Protein AF-A0A2V8GGN2-F1 (afdb_monomer_lite)

Secondary structure (DSSP, 8-state):
-PPPPHHHHHTTSTTSPPP-THHHHHHHHTS--TTTSB-TT--B--TT-----------TT-EEEETTEEEEE-SSSEEESS-TTT-TT----SSTT---EEETTEEEES--SS--SSSEEE-----SSGGGEEEETTEEEEEPSHHHHTT-EEEEEHHHHHHHTTTS-SEEE-TT--EEE---TT--EEEEETTTEEEEEE-TTS-EEET-SSPPTTPPTT--EEESS-----SS-SS------GGG--S-------HHHHTT---EEEE--SGGG--TT-EEEE--HHHHHTT-GGGEEEE--TT-GGGTTEEEE--HHHHHHHHHHHHHHHHHHHHHHHHHHHHHS-----PPPP-

Radius of gyration: 48.09 Å; chains: 1; bounding box: 96×46×175 Å

Sequence (359 aa):
MSEKTRDSLKSKFSDGERPSGSDFGDLIDSYVSKQNDFDGDGNLQLTRGVRLGDSAATVAGGLRFNSNQLQVFTGGAWTNVSSTGGGGFQTGPTIPGQPAVARDSFVGIGSFPAAPQFKFEVQLAANDGPGNEVRFGNVVCGNGAGLTFQTSAVIAHQQQAAININNNFALRQVSTGELHLNAPTGQLISLRQGGLSVRLGISALGNVIVGGQSELAGAPAGSVLQVFGGAFKNDGTGTWSFTSDARTKDDVQDLDLGLAQLRQVRPVRYRYNGRAGTTAGRAGVGVIGQEIEAIVPETVQRISVADDPDLHDLRVFDPSALTYVLINAVKELAAKVEHLEKALAATTAPASSASPAIA

Foldseek 3Di:
DDQDAPVVLCVVCVVPDDDDDSSVVSNVVNDDDQVPQADPVSDGHDPVDDAFDQDPDQDAQDWHQDPNFIWGRNNPDTFGQDDQFDHPPDPQPPDPFWGFGDHPQATETGHDPDDDPDNYYYDAFAPPDPVRWDDDPQWTWGWHHDDVTRQKTFIAGNVQVRVHRVQATQWIAHPVGDIDGHHHQQDKDFDADPVPFGQWMQESVRAIEGRDHDDQQPDDPPNRYYYLDDDDDPPPDPDDDDDDDPVVDDPDDDDPAAQVLLVQFDKDWDADCCPRNDDGRDIDIDGDQVSNCVRPVVQWDFDQGPVDRVRRGPTDGHCVVVVVRHVRHVVVVVVVVVVVVVVVVVVPDDPPDPDDDDD

pLDDT: mean 86.27, std 13.09, range [44.0, 98.31]

Structure (mmCIF, N/CA/C/O backbone):
data_AF-A0A2V8GGN2-F1
#
_entry.id   AF-A0A2V8GGN2-F1
#
loop_
_atom_site.group_PDB
_atom_site.id
_atom_site.type_symbol
_atom_site.label_atom_id
_atom_site.label_alt_id
_atom_site.label_comp_id
_atom_site.label_asym_id
_atom_site.label_entity_id
_atom_site.label_seq_id
_atom_site.pdbx_PDB_ins_code
_atom_site.Cartn_x
_atom_site.Cartn_y
_atom_site.Cartn_z
_atom_site.occupancy
_atom_site.B_iso_or_equiv
_atom_site.auth_seq_id
_atom_site.auth_comp_id
_atom_site.auth_asym_id
_atom_site.auth_atom_id
_atom_site.pdbx_PDB_model_num
ATOM 1 N N . MET A 1 1 ? 58.042 -24.105 -68.711 1.00 54.47 1 MET A N 1
ATOM 2 C CA . MET A 1 1 ? 58.553 -22.718 -68.642 1.00 54.47 1 MET A CA 1
ATOM 3 C C . MET A 1 1 ? 57.799 -22.021 -67.524 1.00 54.47 1 MET A C 1
ATOM 5 O O . MET A 1 1 ? 56.634 -22.349 -67.358 1.00 54.47 1 MET A O 1
ATOM 9 N N . SER A 1 2 ? 58.439 -21.173 -66.715 1.00 61.94 2 SER A N 1
ATOM 10 C CA . SER A 1 2 ? 57.713 -20.405 -65.694 1.00 61.94 2 SER A CA 1
ATOM 11 C C . SER A 1 2 ? 56.893 -19.308 -66.372 1.00 61.94 2 SER A C 1
ATOM 13 O O . SER A 1 2 ? 57.457 -18.579 -67.189 1.00 61.94 2 SER A O 1
ATOM 15 N N . GLU A 1 3 ? 55.611 -19.198 -66.028 1.00 73.50 3 GLU A N 1
ATOM 16 C CA . GLU A 1 3 ? 54.725 -18.096 -66.433 1.00 73.50 3 GLU A CA 1
ATOM 17 C C . GLU A 1 3 ? 55.402 -16.745 -66.137 1.00 73.50 3 GLU A C 1
ATOM 19 O O . GLU A 1 3 ? 55.969 -16.546 -65.053 1.00 73.50 3 GLU A O 1
ATOM 24 N N . LYS A 1 4 ? 55.419 -15.829 -67.112 1.00 76.38 4 LYS A N 1
ATOM 25 C CA . LYS A 1 4 ? 56.052 -14.509 -66.974 1.00 76.38 4 LYS A CA 1
ATOM 26 C C . LYS A 1 4 ? 55.061 -13.470 -66.470 1.00 76.38 4 LYS A C 1
ATOM 28 O O . LYS A 1 4 ? 53.896 -13.447 -66.848 1.00 76.38 4 LYS A O 1
ATOM 33 N N . THR A 1 5 ? 55.542 -12.542 -65.647 1.00 74.25 5 THR A N 1
ATOM 34 C CA . THR A 1 5 ? 54.709 -11.441 -65.150 1.00 74.25 5 THR A CA 1
ATOM 35 C C . THR A 1 5 ? 54.426 -10.416 -66.249 1.00 74.25 5 THR A C 1
ATOM 37 O O . THR A 1 5 ? 55.251 -10.180 -67.135 1.00 74.25 5 THR A O 1
ATOM 40 N N . ARG A 1 6 ? 53.286 -9.721 -66.147 1.00 74.38 6 ARG A N 1
ATOM 41 C CA . ARG A 1 6 ? 52.890 -8.647 -67.073 1.00 74.38 6 ARG A CA 1
ATOM 42 C C . ARG A 1 6 ? 53.985 -7.599 -67.286 1.00 74.38 6 ARG A C 1
ATOM 44 O O . ARG A 1 6 ? 54.201 -7.158 -68.409 1.00 74.38 6 ARG A O 1
ATOM 51 N N . ASP A 1 7 ? 54.690 -7.203 -66.229 1.00 76.31 7 ASP A N 1
ATOM 52 C CA . ASP A 1 7 ? 55.743 -6.186 -66.329 1.00 76.31 7 ASP A CA 1
ATOM 53 C C . ASP A 1 7 ? 56.966 -6.705 -67.107 1.00 76.31 7 ASP A C 1
ATOM 55 O O . ASP A 1 7 ? 57.582 -5.946 -67.855 1.00 76.31 7 ASP A O 1
ATOM 59 N N . SER A 1 8 ? 57.254 -8.011 -67.024 1.00 77.56 8 SER A N 1
ATOM 60 C CA . SER A 1 8 ? 58.263 -8.671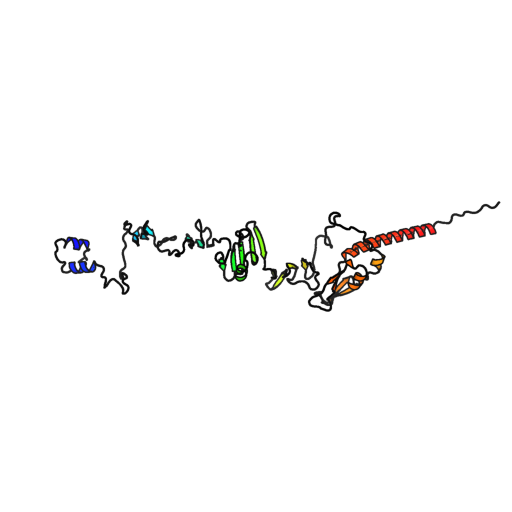 -67.863 1.00 77.56 8 SER A CA 1
ATOM 61 C C . SER A 1 8 ? 57.832 -8.785 -69.326 1.00 77.56 8 SER A C 1
ATOM 63 O O . SER A 1 8 ? 58.694 -8.798 -70.203 1.00 77.56 8 SER A O 1
ATOM 65 N N . LEU A 1 9 ? 56.533 -8.915 -69.605 1.00 75.94 9 LEU A N 1
ATOM 66 C CA . LEU A 1 9 ? 56.013 -8.929 -70.975 1.00 75.94 9 LEU A CA 1
ATOM 67 C C . LEU A 1 9 ? 55.998 -7.513 -71.568 1.00 75.94 9 LEU A C 1
ATOM 69 O O . LEU A 1 9 ? 56.351 -7.321 -72.726 1.00 75.94 9 LEU A O 1
ATOM 73 N N . LYS A 1 10 ? 55.666 -6.498 -70.763 1.00 75.94 10 LYS A N 1
ATOM 74 C CA . LYS A 1 10 ? 55.577 -5.097 -71.198 1.00 75.94 10 LYS A CA 1
ATOM 75 C C . LYS A 1 10 ? 56.913 -4.531 -71.689 1.00 75.94 10 LYS A C 1
ATOM 77 O O . LYS A 1 10 ? 56.916 -3.747 -72.631 1.00 75.94 10 LYS A O 1
ATOM 82 N N . SER A 1 11 ? 58.032 -4.923 -71.080 1.00 77.06 11 SER A N 1
ATOM 83 C CA . SER A 1 11 ? 59.374 -4.531 -71.543 1.00 77.06 11 SER A CA 1
ATOM 84 C C . SER A 1 11 ? 59.815 -5.263 -72.812 1.00 77.06 11 SER A C 1
ATOM 86 O O . SER A 1 11 ? 60.660 -4.764 -73.544 1.00 77.06 11 SER A O 1
ATOM 88 N N . LYS A 1 12 ? 59.249 -6.442 -73.076 1.00 75.19 12 LYS A N 1
ATOM 89 C CA . LYS A 1 12 ? 59.574 -7.281 -74.234 1.00 75.19 12 LYS A CA 1
ATOM 90 C C . LYS A 1 12 ? 58.889 -6.829 -75.519 1.00 75.19 12 LYS A C 1
ATOM 92 O O . LYS A 1 12 ? 59.427 -7.067 -76.585 1.00 75.19 12 LYS A O 1
ATOM 97 N N . PHE A 1 13 ? 57.724 -6.199 -75.396 1.00 75.56 13 PHE A N 1
ATOM 98 C CA . PHE A 1 13 ? 56.911 -5.715 -76.519 1.00 75.56 13 PHE A CA 1
ATOM 99 C C . PHE A 1 13 ? 56.839 -4.183 -76.569 1.00 75.56 13 PHE A C 1
ATOM 101 O O . PHE A 1 13 ? 55.946 -3.609 -77.193 1.00 75.56 13 PHE A O 1
ATOM 108 N N . SER A 1 14 ? 57.745 -3.487 -75.871 1.00 74.69 14 SER A N 1
ATOM 109 C CA . SER A 1 14 ? 57.778 -2.017 -75.839 1.00 74.69 14 SER A CA 1
ATOM 110 C C . SER A 1 14 ? 58.154 -1.384 -77.183 1.00 74.69 14 SER A C 1
ATOM 112 O O . SER A 1 14 ? 57.951 -0.189 -77.375 1.00 74.69 14 SER A O 1
ATOM 114 N N . ASP A 1 15 ? 58.702 -2.179 -78.097 1.00 78.06 15 ASP A N 1
ATOM 115 C CA . ASP A 1 15 ? 59.050 -1.834 -79.477 1.00 78.06 15 ASP A CA 1
ATOM 116 C C . ASP A 1 15 ? 57.898 -2.064 -80.476 1.00 78.06 15 ASP A C 1
ATOM 118 O O . ASP A 1 15 ? 58.035 -1.754 -81.660 1.00 78.06 15 ASP A O 1
ATOM 122 N N . GLY A 1 16 ? 56.748 -2.562 -80.007 1.00 73.69 16 GLY A N 1
ATOM 123 C CA . GLY A 1 16 ? 55.580 -2.849 -80.836 1.00 73.69 16 GLY A CA 1
ATOM 124 C C . GLY A 1 16 ? 55.554 -4.256 -81.438 1.00 73.69 16 GLY A C 1
ATOM 125 O O . GLY A 1 16 ? 54.646 -4.544 -82.226 1.00 73.69 16 GLY A O 1
ATOM 126 N N . GLU A 1 17 ? 56.488 -5.144 -81.076 1.00 78.81 17 GLU A N 1
ATOM 127 C CA . GLU A 1 17 ? 56.384 -6.557 -81.442 1.00 78.81 17 GLU A CA 1
ATOM 128 C C . GLU A 1 17 ? 55.128 -7.203 -80.840 1.00 78.81 17 GLU A C 1
ATOM 130 O O . GLU A 1 17 ? 54.693 -6.904 -79.726 1.00 78.81 17 GLU A O 1
ATOM 135 N N . ARG A 1 18 ? 54.505 -8.110 -81.602 1.00 76.81 18 ARG A N 1
ATOM 136 C CA . ARG A 1 18 ? 53.320 -8.836 -81.136 1.00 76.81 18 ARG A CA 1
ATOM 137 C C . ARG A 1 18 ? 53.747 -10.019 -80.261 1.00 76.81 18 ARG A C 1
ATOM 139 O O . ARG A 1 18 ? 54.610 -10.789 -80.689 1.00 76.81 18 ARG A O 1
ATOM 146 N N . PRO A 1 19 ? 53.099 -10.242 -79.104 1.00 78.38 19 PRO A N 1
ATOM 147 C CA . PRO A 1 19 ? 53.298 -11.460 -78.334 1.00 78.38 19 PRO A CA 1
ATOM 148 C C . PRO A 1 19 ? 53.002 -12.694 -79.182 1.00 78.38 19 PRO A C 1
ATOM 150 O O . PRO A 1 19 ? 52.012 -12.735 -79.912 1.00 78.38 19 PRO A O 1
ATOM 153 N N . SER A 1 20 ? 53.860 -13.706 -79.082 1.00 77.50 20 SER A N 1
ATOM 154 C CA . SER A 1 20 ? 53.703 -14.970 -79.799 1.00 77.50 20 SER A CA 1
ATOM 155 C C . SER A 1 20 ? 53.953 -16.160 -78.875 1.00 77.50 20 SER A C 1
ATOM 157 O O . SER A 1 20 ? 54.649 -16.053 -77.862 1.00 77.50 20 SER A O 1
ATOM 159 N N . GLY A 1 21 ? 53.350 -17.305 -79.205 1.00 82.25 21 GLY A N 1
ATOM 160 C CA . GLY A 1 21 ? 53.484 -18.533 -78.420 1.00 82.25 21 GLY A CA 1
ATOM 161 C C . GLY A 1 21 ? 53.055 -18.355 -76.959 1.00 82.25 21 GLY A C 1
ATOM 162 O O . GLY A 1 21 ? 52.004 -17.782 -76.680 1.00 82.25 21 GLY A O 1
ATOM 163 N N . SER A 1 22 ? 53.879 -18.835 -76.024 1.00 79.19 22 SER A N 1
ATOM 164 C CA . SER A 1 22 ? 53.604 -18.750 -74.582 1.00 79.19 22 SER A CA 1
ATOM 165 C C . SER A 1 22 ? 53.531 -17.315 -74.062 1.00 79.19 22 SER A C 1
ATOM 167 O O . SER A 1 22 ? 52.765 -17.055 -73.146 1.00 79.19 22 SER A O 1
ATOM 169 N N . ASP A 1 23 ? 54.261 -16.373 -74.672 1.00 77.06 23 ASP A N 1
ATOM 170 C CA . ASP A 1 23 ? 54.232 -14.968 -74.246 1.00 77.06 23 ASP A CA 1
ATOM 171 C C . ASP A 1 23 ? 52.855 -14.318 -74.547 1.00 77.06 23 ASP A C 1
ATOM 173 O O . ASP A 1 23 ? 52.479 -13.347 -73.895 1.00 77.06 23 ASP A O 1
ATOM 177 N N . PHE A 1 24 ? 52.078 -14.857 -75.502 1.00 80.31 24 PHE A N 1
ATOM 178 C CA . PHE A 1 24 ? 50.679 -14.461 -75.721 1.00 80.31 24 PHE A CA 1
ATOM 179 C C . PHE A 1 24 ? 49.731 -15.081 -74.686 1.00 80.31 24 PHE A C 1
ATOM 181 O O . PHE A 1 24 ? 48.835 -14.394 -74.208 1.00 80.31 24 PHE A O 1
ATOM 188 N N . GLY A 1 25 ? 49.942 -16.347 -74.311 1.00 78.00 25 GLY A N 1
ATOM 189 C CA . GLY A 1 25 ? 49.182 -17.003 -73.238 1.00 78.00 25 GLY A CA 1
ATOM 190 C C . GLY A 1 25 ? 49.343 -16.274 -71.903 1.00 78.00 25 GLY A C 1
ATOM 191 O O . GLY A 1 25 ? 48.354 -15.828 -71.330 1.00 78.00 25 GLY A O 1
ATOM 192 N N . ASP A 1 26 ? 50.592 -16.018 -71.502 1.00 77.50 26 ASP A N 1
ATOM 193 C CA . ASP A 1 26 ? 50.917 -15.274 -70.278 1.00 77.50 26 ASP A CA 1
ATOM 194 C C . ASP A 1 26 ? 50.317 -13.852 -70.292 1.00 77.50 26 ASP A C 1
ATOM 196 O O . ASP A 1 26 ? 49.939 -13.313 -69.251 1.00 77.50 26 ASP A O 1
ATOM 200 N N . LEU A 1 27 ? 50.206 -13.222 -71.472 1.00 77.75 27 LEU A N 1
ATOM 201 C CA . LEU A 1 27 ? 49.558 -11.919 -71.606 1.00 77.75 27 LEU A CA 1
ATOM 202 C C . LEU A 1 27 ? 48.058 -12.019 -71.322 1.00 77.75 27 LEU A C 1
ATOM 204 O O . LEU A 1 27 ? 47.550 -11.217 -70.542 1.00 77.75 27 LEU A O 1
ATOM 208 N N . ILE A 1 28 ? 47.358 -12.967 -71.946 1.00 74.50 28 ILE A N 1
ATOM 209 C CA . ILE A 1 28 ? 45.908 -13.139 -71.785 1.00 74.50 28 ILE A CA 1
ATOM 210 C C . ILE A 1 28 ? 45.553 -13.498 -70.339 1.00 74.50 28 ILE A C 1
ATOM 212 O O . ILE A 1 28 ? 44.633 -12.898 -69.785 1.00 74.50 28 ILE A O 1
ATOM 216 N N . ASP A 1 29 ? 46.338 -14.364 -69.702 1.00 72.00 29 ASP A N 1
ATOM 217 C CA . ASP A 1 29 ? 46.124 -14.783 -68.312 1.00 72.00 29 ASP A CA 1
ATOM 218 C C . ASP A 1 29 ? 46.426 -13.666 -67.289 1.00 72.00 29 ASP A C 1
ATOM 220 O O . ASP A 1 29 ? 46.029 -13.744 -66.127 1.00 72.00 29 ASP A O 1
ATOM 224 N N . SER A 1 30 ? 47.103 -12.589 -67.708 1.00 71.69 30 SER A N 1
ATOM 225 C CA . SER A 1 30 ? 47.429 -11.441 -66.848 1.00 71.69 30 SER A CA 1
ATOM 226 C C . SER A 1 30 ? 46.318 -10.384 -66.725 1.00 71.69 30 SER A C 1
ATOM 228 O O . SER A 1 30 ? 46.479 -9.420 -65.966 1.00 71.69 30 SER A O 1
ATOM 230 N N . TYR A 1 31 ? 45.203 -10.534 -67.452 1.00 73.44 31 TYR A N 1
ATOM 231 C CA . TYR A 1 31 ? 44.062 -9.615 -67.402 1.00 73.44 31 TYR A CA 1
ATOM 232 C C . TYR A 1 31 ? 42.849 -10.240 -66.727 1.00 73.44 31 TYR A C 1
ATOM 234 O O . TYR A 1 31 ? 42.580 -11.425 -66.858 1.00 73.44 31 TYR A O 1
ATOM 242 N N . VAL A 1 32 ? 42.061 -9.384 -66.078 1.00 76.06 32 VAL A N 1
ATOM 243 C CA . VAL A 1 32 ? 40.711 -9.742 -65.646 1.00 76.06 32 VAL A CA 1
ATOM 244 C C . VAL A 1 32 ? 39.769 -9.618 -66.848 1.00 76.06 32 VAL A C 1
ATOM 246 O O . VAL A 1 32 ? 39.580 -8.527 -67.397 1.00 76.06 32 VAL A O 1
ATOM 249 N N . SER A 1 33 ? 39.175 -10.731 -67.259 1.00 76.69 33 SER A N 1
ATOM 250 C CA . SER A 1 33 ? 38.168 -10.825 -68.308 1.00 76.69 33 SER A CA 1
ATOM 251 C C . SER A 1 33 ? 36.781 -10.517 -67.758 1.00 76.69 33 SER A C 1
ATOM 253 O O . SER A 1 33 ? 36.260 -11.228 -66.903 1.00 76.69 33 SER A O 1
ATOM 255 N N . LYS A 1 34 ? 36.116 -9.511 -68.338 1.00 69.44 34 LYS A N 1
ATOM 256 C CA . LYS A 1 34 ? 34.717 -9.174 -68.012 1.00 69.44 34 LYS A CA 1
ATOM 257 C C . LYS A 1 34 ? 33.729 -10.317 -68.252 1.00 69.44 34 LYS A C 1
ATOM 259 O O . LYS A 1 34 ? 32.646 -10.290 -67.690 1.00 69.44 34 LYS A O 1
ATOM 264 N N . GLN A 1 35 ? 34.076 -11.265 -69.118 1.00 72.62 35 GLN A N 1
ATOM 265 C CA . GLN A 1 35 ? 33.187 -12.358 -69.501 1.00 72.62 35 GLN A CA 1
ATOM 266 C C . GLN A 1 35 ? 33.426 -13.632 -68.683 1.00 72.62 35 GLN A C 1
ATOM 268 O O . GLN A 1 35 ? 32.499 -14.418 -68.529 1.00 72.62 35 GLN A O 1
ATOM 273 N N . ASN A 1 36 ? 34.648 -13.839 -68.179 1.00 76.38 36 ASN A N 1
ATOM 274 C CA . ASN A 1 36 ? 35.031 -15.092 -67.517 1.00 76.38 36 ASN A CA 1
ATOM 275 C C . ASN A 1 36 ? 35.263 -14.933 -66.010 1.00 76.38 36 ASN A C 1
ATOM 277 O O . ASN A 1 36 ? 35.081 -15.899 -65.277 1.00 76.38 36 ASN A O 1
ATOM 281 N N . ASP A 1 37 ? 35.648 -13.738 -65.558 1.00 82.75 37 ASP A N 1
ATOM 282 C CA . ASP A 1 37 ? 35.974 -13.468 -64.154 1.00 82.75 37 ASP A CA 1
ATOM 283 C C . ASP A 1 37 ? 34.866 -12.694 -63.438 1.00 82.75 37 ASP A C 1
ATOM 285 O O . ASP A 1 37 ? 35.050 -12.284 -62.297 1.00 82.75 37 ASP A O 1
ATOM 289 N N . PHE A 1 38 ? 33.727 -12.457 -64.091 1.00 84.88 38 PHE A N 1
ATOM 290 C CA . PHE A 1 38 ? 32.574 -11.804 -63.482 1.00 84.88 38 PHE A CA 1
ATOM 291 C C . PHE A 1 38 ? 31.332 -12.687 -63.576 1.00 84.88 38 PHE A C 1
ATOM 293 O O . PHE A 1 38 ? 31.134 -13.381 -64.574 1.00 84.88 38 PHE A O 1
ATOM 300 N N . ASP A 1 39 ? 30.503 -12.661 -62.536 1.00 83.25 39 ASP A N 1
ATOM 301 C CA . ASP A 1 39 ? 29.208 -13.342 -62.535 1.00 83.25 39 ASP A CA 1
ATOM 302 C C . ASP A 1 39 ? 28.150 -12.579 -63.362 1.00 83.25 39 ASP A C 1
ATOM 304 O O . ASP A 1 39 ? 28.411 -11.520 -63.940 1.00 83.25 39 ASP A O 1
ATOM 308 N N . GLY A 1 40 ? 26.930 -13.125 -63.429 1.00 79.38 40 GLY A N 1
ATOM 309 C CA . GLY A 1 40 ? 25.809 -12.517 -64.160 1.00 79.38 40 GLY A CA 1
ATOM 310 C C . GLY A 1 40 ? 25.377 -11.139 -63.639 1.00 79.38 40 GLY A C 1
ATOM 311 O O . GLY A 1 40 ? 24.696 -10.416 -64.365 1.00 79.38 40 GLY A O 1
ATOM 312 N N . ASP A 1 41 ? 25.814 -10.767 -62.434 1.00 82.50 41 ASP A N 1
ATOM 313 C CA . ASP A 1 41 ? 25.538 -9.483 -61.790 1.00 82.50 41 ASP A CA 1
ATOM 314 C C . ASP A 1 41 ? 26.727 -8.506 -61.904 1.00 82.50 41 ASP A C 1
ATOM 316 O O . ASP A 1 41 ? 26.647 -7.362 -61.454 1.00 82.50 41 ASP A O 1
ATOM 320 N N . GLY A 1 42 ? 27.829 -8.920 -62.540 1.00 79.62 42 GLY A N 1
ATOM 321 C CA . GLY A 1 42 ? 29.015 -8.091 -62.732 1.00 79.62 42 GLY A CA 1
ATOM 322 C C . GLY A 1 42 ? 29.920 -8.002 -61.501 1.00 79.62 42 GLY A C 1
ATOM 323 O O . GLY A 1 42 ? 30.688 -7.041 -61.390 1.00 79.62 42 GLY A O 1
ATOM 324 N N . ASN A 1 43 ? 29.882 -8.987 -60.597 1.00 82.06 43 ASN A N 1
ATOM 325 C CA . ASN A 1 43 ? 30.822 -9.100 -59.479 1.00 82.06 43 ASN A CA 1
ATOM 326 C C . ASN A 1 43 ? 32.057 -9.906 -59.873 1.00 82.06 43 ASN A C 1
ATOM 328 O O . ASN A 1 43 ? 31.938 -10.959 -60.491 1.00 82.06 43 ASN A O 1
ATOM 332 N N . LEU A 1 44 ? 33.243 -9.445 -59.465 1.00 85.31 44 LEU A N 1
ATOM 333 C CA . LEU A 1 44 ? 34.502 -10.159 -59.694 1.00 85.31 44 LEU A CA 1
ATOM 334 C C . LEU A 1 44 ? 34.513 -11.488 -58.917 1.00 85.31 44 LEU A C 1
ATOM 336 O O . LEU A 1 44 ? 34.574 -11.494 -57.686 1.00 85.31 44 LEU A O 1
ATOM 340 N N . GLN A 1 45 ? 34.507 -12.608 -59.632 1.00 80.50 45 GLN A N 1
ATOM 341 C CA . GLN A 1 45 ? 34.533 -13.962 -59.097 1.00 80.50 45 GLN A CA 1
ATOM 342 C C . GLN A 1 45 ? 35.902 -14.606 -59.352 1.00 80.50 45 GLN A C 1
ATOM 344 O O . GLN A 1 45 ? 36.247 -14.970 -60.471 1.00 80.50 45 GLN A O 1
ATOM 349 N N . LEU A 1 46 ? 36.691 -14.787 -58.289 1.00 79.19 46 LEU A N 1
ATOM 350 C CA . LEU A 1 46 ? 38.026 -15.386 -58.367 1.00 79.19 46 LEU A CA 1
ATOM 351 C C . LEU A 1 46 ? 38.061 -16.745 -57.666 1.00 79.19 46 LEU A C 1
ATOM 353 O O . LEU A 1 46 ? 38.063 -16.829 -56.438 1.00 79.19 46 LEU A O 1
ATOM 357 N N . THR A 1 47 ? 38.166 -17.824 -58.442 1.00 71.38 47 THR A N 1
ATOM 358 C CA . THR A 1 47 ? 38.114 -19.214 -57.943 1.00 71.38 47 THR A CA 1
ATOM 359 C C . THR A 1 47 ? 39.301 -19.597 -57.046 1.00 71.38 47 THR A C 1
ATOM 361 O O . THR A 1 47 ? 39.209 -20.539 -56.263 1.00 71.38 47 THR A O 1
ATOM 364 N N . ARG A 1 48 ? 40.433 -18.881 -57.137 1.00 73.94 48 ARG A N 1
ATOM 365 C CA . ARG A 1 48 ? 41.682 -19.186 -56.403 1.00 73.94 48 ARG A CA 1
ATOM 366 C C . ARG A 1 48 ? 42.061 -18.137 -55.343 1.00 73.94 48 ARG A C 1
ATOM 368 O O . ARG A 1 48 ? 43.173 -18.183 -54.818 1.00 73.94 48 ARG A O 1
ATOM 375 N N . GLY A 1 49 ? 41.130 -17.241 -54.995 1.00 73.44 49 GLY A N 1
ATOM 376 C CA . GLY A 1 49 ? 41.299 -16.199 -53.975 1.00 73.44 49 GLY A CA 1
ATOM 377 C C . GLY A 1 49 ? 42.131 -14.987 -54.422 1.00 73.44 49 GLY A C 1
ATOM 378 O O . GLY A 1 49 ? 42.714 -14.976 -55.503 1.00 73.44 49 GLY A O 1
ATOM 379 N N . VAL A 1 50 ? 42.189 -13.956 -53.570 1.00 83.00 50 VAL A N 1
ATOM 380 C CA . VAL A 1 50 ? 42.969 -12.721 -53.785 1.00 83.00 50 VAL A CA 1
ATOM 381 C C . VAL A 1 50 ? 44.072 -12.624 -52.738 1.00 83.00 50 VAL A C 1
ATOM 383 O O . VAL A 1 50 ? 43.808 -12.734 -51.542 1.00 83.00 50 VAL A O 1
ATOM 386 N N . ARG A 1 51 ? 45.309 -12.359 -53.172 1.00 78.62 51 ARG A N 1
ATOM 387 C CA . ARG A 1 51 ? 46.390 -11.928 -52.275 1.00 78.62 51 ARG A CA 1
ATOM 388 C C . ARG A 1 51 ? 46.438 -10.407 -52.260 1.00 78.62 51 ARG A C 1
ATOM 390 O O . ARG A 1 51 ? 46.687 -9.791 -53.292 1.00 78.62 51 ARG A O 1
ATOM 397 N N . LEU A 1 52 ? 46.206 -9.812 -51.097 1.00 87.38 52 LEU A N 1
ATOM 398 C CA . LEU A 1 52 ? 46.311 -8.369 -50.903 1.00 87.38 52 LEU A CA 1
ATOM 399 C C . LEU A 1 52 ? 47.707 -8.024 -50.378 1.00 87.38 52 LEU A C 1
ATOM 401 O O . LEU A 1 52 ? 48.201 -8.680 -49.464 1.00 87.38 52 LEU A O 1
ATOM 405 N N . GLY A 1 53 ? 48.334 -7.003 -50.963 1.00 85.56 53 GLY A N 1
ATOM 406 C CA . GLY A 1 53 ? 49.585 -6.433 -50.453 1.00 85.56 53 GLY A CA 1
ATOM 407 C C . GLY A 1 53 ? 49.349 -5.492 -49.269 1.00 85.56 53 GLY A C 1
ATOM 408 O O . GLY A 1 53 ? 48.207 -5.236 -48.891 1.00 85.56 53 GLY A O 1
ATOM 409 N N . ASP A 1 54 ? 50.421 -4.926 -48.721 1.00 89.75 54 ASP A N 1
ATOM 410 C CA . ASP A 1 54 ? 50.417 -4.026 -47.559 1.00 89.75 54 ASP A CA 1
ATOM 411 C C . ASP A 1 54 ? 50.454 -2.537 -47.946 1.00 89.75 54 ASP A C 1
ATOM 413 O O . ASP A 1 54 ? 50.977 -1.703 -47.208 1.00 89.75 54 ASP A O 1
ATOM 417 N N . SER A 1 55 ? 49.882 -2.200 -49.107 1.00 85.75 55 SER A N 1
ATOM 418 C CA . SER A 1 55 ? 49.976 -0.870 -49.719 1.00 85.75 55 SER A CA 1
ATOM 419 C C . SER A 1 55 ? 49.725 0.275 -48.729 1.00 85.75 55 SER A C 1
ATOM 421 O O . SER A 1 55 ? 48.763 0.273 -47.955 1.00 85.75 55 SER A O 1
ATOM 423 N N . ALA A 1 56 ? 50.576 1.300 -48.785 1.00 84.25 56 ALA A N 1
ATOM 424 C CA . ALA A 1 56 ? 50.396 2.542 -48.037 1.00 84.25 56 ALA A CA 1
ATOM 425 C C . ALA A 1 56 ? 49.455 3.540 -48.742 1.00 84.25 56 ALA A C 1
ATOM 427 O O . ALA A 1 56 ? 49.169 4.596 -48.184 1.00 84.25 56 ALA A O 1
ATOM 428 N N . ALA A 1 57 ? 48.970 3.224 -49.949 1.00 88.69 57 ALA A N 1
ATOM 429 C CA . ALA A 1 57 ? 48.143 4.131 -50.738 1.00 88.69 57 ALA A CA 1
ATOM 430 C C . ALA A 1 57 ? 46.813 4.453 -50.037 1.00 88.69 57 ALA A C 1
ATOM 432 O O . ALA A 1 57 ? 46.058 3.566 -49.656 1.00 88.69 57 ALA A O 1
ATOM 433 N N . THR A 1 58 ? 46.497 5.735 -49.907 1.00 88.69 58 THR A N 1
ATOM 434 C CA . THR A 1 58 ? 45.331 6.236 -49.168 1.00 88.69 58 THR A CA 1
ATOM 435 C C . THR A 1 58 ? 44.125 6.440 -50.084 1.00 88.69 58 THR A C 1
ATOM 437 O O . THR A 1 58 ? 43.599 7.544 -50.211 1.00 88.69 58 THR A O 1
ATOM 440 N N . VAL A 1 59 ? 43.699 5.373 -50.765 1.00 89.38 59 VAL A N 1
ATOM 441 C CA . VAL A 1 59 ? 42.524 5.392 -51.652 1.00 89.38 59 VAL A CA 1
ATOM 442 C C . VAL A 1 59 ? 41.316 4.849 -50.899 1.00 89.38 59 VAL A C 1
ATOM 444 O O . VAL A 1 59 ? 41.354 3.723 -50.406 1.00 89.38 59 VAL A O 1
ATOM 447 N N . ALA A 1 60 ? 40.252 5.648 -50.784 1.00 84.56 60 ALA A N 1
ATOM 448 C CA . ALA A 1 60 ? 39.027 5.253 -50.085 1.00 84.56 60 ALA A CA 1
ATOM 449 C C . ALA A 1 60 ? 38.448 3.949 -50.661 1.00 84.56 60 ALA A C 1
ATOM 451 O O . ALA A 1 60 ? 38.392 3.773 -51.876 1.00 84.56 60 ALA A O 1
ATOM 452 N N . GLY A 1 61 ? 38.050 3.029 -49.780 1.00 82.00 61 GLY A N 1
ATOM 453 C CA . GLY A 1 61 ? 37.589 1.686 -50.151 1.00 82.00 61 GLY A CA 1
ATOM 454 C C . GLY A 1 61 ? 38.714 0.699 -50.486 1.00 82.00 61 GLY A C 1
ATOM 455 O O . GLY A 1 61 ? 38.435 -0.466 -50.760 1.00 82.00 61 GLY A O 1
ATOM 456 N N . GLY A 1 62 ? 39.980 1.125 -50.443 1.00 88.69 62 GLY A N 1
ATOM 457 C CA . GLY A 1 62 ? 41.124 0.241 -50.641 1.00 88.69 62 GLY A CA 1
ATOM 458 C C . GLY A 1 62 ? 41.180 -0.860 -49.583 1.00 88.69 62 GLY A C 1
ATOM 459 O O . GLY A 1 62 ? 40.942 -0.598 -48.404 1.00 88.69 62 GLY A O 1
ATOM 460 N N . LEU A 1 63 ? 41.523 -2.078 -50.008 1.00 90.44 63 LEU A N 1
ATOM 461 C CA . LEU A 1 63 ? 41.760 -3.231 -49.140 1.00 90.44 63 LEU A CA 1
ATOM 462 C C . LEU A 1 63 ? 43.252 -3.571 -49.127 1.00 90.44 63 LEU A C 1
ATOM 464 O O . LEU A 1 63 ? 43.888 -3.615 -50.181 1.00 90.44 63 LEU A O 1
ATOM 468 N N . ARG A 1 64 ? 43.806 -3.847 -47.945 1.00 90.94 64 ARG A N 1
ATOM 469 C CA . ARG A 1 64 ? 45.195 -4.303 -47.794 1.00 90.94 64 ARG A CA 1
ATOM 470 C C . ARG A 1 64 ? 45.327 -5.372 -46.724 1.00 90.94 64 ARG A C 1
ATOM 472 O O . ARG A 1 64 ? 44.486 -5.463 -45.831 1.00 90.94 64 ARG A O 1
ATOM 479 N N . PHE A 1 65 ? 46.419 -6.122 -46.777 1.00 90.31 65 PHE A N 1
ATOM 480 C CA . PHE A 1 65 ? 46.841 -6.989 -45.685 1.00 90.31 65 PHE A CA 1
ATOM 481 C C . PHE A 1 65 ? 48.106 -6.409 -45.055 1.00 90.31 65 PHE A C 1
ATOM 483 O O . PHE A 1 65 ? 49.155 -6.377 -45.689 1.00 90.31 65 PHE A O 1
ATOM 490 N N . ASN A 1 66 ? 48.013 -5.908 -43.825 1.00 88.62 66 ASN A N 1
ATOM 491 C CA . ASN A 1 66 ? 49.147 -5.325 -43.109 1.00 88.62 66 ASN A CA 1
ATOM 492 C C . ASN A 1 66 ? 49.218 -5.922 -41.703 1.00 88.62 66 ASN A C 1
ATOM 494 O O . ASN A 1 66 ? 48.201 -6.001 -41.019 1.00 88.62 66 ASN A O 1
ATOM 498 N N . SER A 1 67 ? 50.407 -6.361 -41.283 1.00 86.31 67 SER A N 1
ATOM 499 C CA . SER A 1 67 ? 50.639 -6.908 -39.936 1.00 86.31 67 SER A CA 1
ATOM 500 C C . SER A 1 67 ? 49.641 -8.011 -39.534 1.00 86.31 67 SER A C 1
ATOM 502 O O . SER A 1 67 ? 49.098 -8.005 -38.434 1.00 86.31 67 SER A O 1
ATOM 504 N N . ASN A 1 68 ? 49.377 -8.957 -40.443 1.00 83.94 68 ASN A N 1
ATOM 505 C CA . ASN A 1 68 ? 48.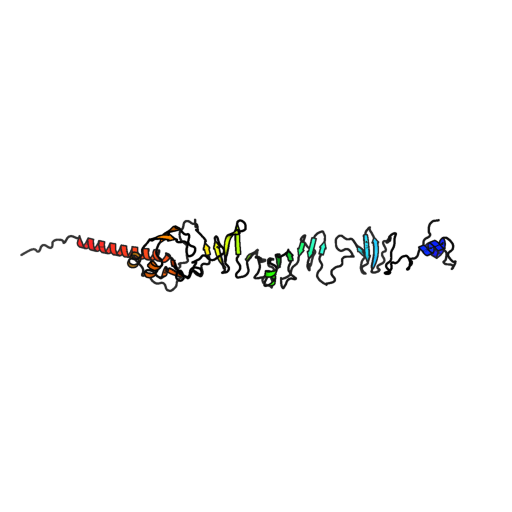409 -10.053 -40.283 1.00 83.94 68 ASN A CA 1
ATOM 506 C C . ASN A 1 68 ? 46.934 -9.635 -40.142 1.00 83.94 68 ASN A C 1
ATOM 508 O O . ASN A 1 68 ? 46.114 -10.421 -39.669 1.00 83.94 68 ASN A O 1
ATOM 512 N N . GLN A 1 69 ? 46.573 -8.423 -40.567 1.00 85.38 69 GLN A N 1
ATOM 513 C CA . GLN A 1 69 ? 45.201 -7.925 -40.509 1.00 85.38 69 GLN A CA 1
ATOM 514 C C . GLN A 1 69 ? 44.726 -7.455 -41.884 1.00 85.38 69 GLN A C 1
ATOM 516 O O . GLN A 1 69 ? 45.424 -6.718 -42.584 1.00 85.38 69 GLN A O 1
ATOM 521 N N . LEU A 1 70 ? 43.505 -7.853 -42.254 1.00 88.62 70 LEU A N 1
ATOM 522 C CA . LEU A 1 70 ? 42.784 -7.232 -43.361 1.00 88.62 70 LEU A CA 1
ATOM 523 C C . LEU A 1 70 ? 42.343 -5.835 -42.916 1.00 88.62 70 LEU A C 1
ATOM 525 O O . LEU A 1 70 ? 41.683 -5.694 -41.885 1.00 88.62 70 LEU A O 1
ATOM 529 N N . GLN A 1 71 ? 42.705 -4.814 -43.683 1.00 88.12 71 GLN A N 1
ATOM 530 C CA . GLN A 1 71 ? 42.361 -3.424 -43.409 1.00 88.12 71 GLN A CA 1
ATOM 531 C C . GLN A 1 71 ? 41.620 -2.807 -44.593 1.00 88.12 71 GLN A C 1
ATOM 533 O O . GLN A 1 71 ? 41.908 -3.136 -45.744 1.00 88.12 71 GLN A O 1
ATOM 538 N N . VAL A 1 72 ? 40.703 -1.886 -44.297 1.00 88.25 72 VAL A N 1
ATOM 539 C CA . VAL A 1 72 ? 40.029 -1.027 -45.277 1.00 88.25 72 VAL A CA 1
ATOM 540 C C . VAL A 1 72 ? 40.420 0.429 -45.035 1.00 88.25 72 VAL A C 1
ATOM 542 O O . VAL A 1 72 ? 40.494 0.866 -43.885 1.00 88.25 72 VAL A O 1
ATOM 545 N N . PHE A 1 73 ? 40.696 1.188 -46.094 1.00 86.19 73 PHE A N 1
ATOM 546 C CA . PHE A 1 73 ? 40.939 2.624 -45.978 1.00 86.19 73 PHE A CA 1
ATOM 547 C C . PHE A 1 73 ? 39.617 3.392 -46.059 1.00 86.19 73 PHE A C 1
ATOM 549 O O . PHE A 1 73 ? 38.937 3.383 -47.085 1.00 86.19 73 PHE A O 1
ATOM 556 N N . THR A 1 74 ? 39.249 4.086 -44.987 1.00 81.00 74 THR A N 1
ATOM 557 C CA . THR A 1 74 ? 37.948 4.773 -44.848 1.00 81.00 74 THR A CA 1
ATOM 558 C C . THR A 1 74 ? 37.956 6.217 -45.366 1.00 81.00 74 THR A C 1
ATOM 560 O O . THR A 1 74 ? 37.044 6.986 -45.087 1.00 81.00 74 THR A O 1
ATOM 563 N N . GLY A 1 75 ? 38.994 6.613 -46.109 1.00 78.25 75 GLY A N 1
ATOM 564 C CA . GLY A 1 75 ? 39.188 7.985 -46.594 1.00 78.25 75 GLY A CA 1
ATOM 565 C C . GLY A 1 75 ? 40.059 8.853 -45.679 1.00 78.25 75 GLY A C 1
ATOM 566 O O . GLY A 1 75 ? 40.609 9.843 -46.148 1.00 78.25 75 GLY A O 1
ATOM 567 N N . GLY A 1 76 ? 40.249 8.458 -44.413 1.00 79.44 76 GLY A N 1
ATOM 568 C CA . GLY A 1 76 ? 41.146 9.138 -43.466 1.00 79.44 76 GLY A CA 1
ATOM 569 C C . GLY A 1 76 ? 42.243 8.246 -42.879 1.00 79.44 76 GLY A C 1
ATOM 570 O O . GLY A 1 76 ? 43.359 8.708 -42.659 1.00 79.44 76 GLY A O 1
ATOM 571 N N . ALA A 1 77 ? 41.954 6.963 -42.646 1.00 84.69 77 ALA A N 1
ATOM 572 C CA . ALA A 1 77 ? 42.901 6.021 -42.059 1.00 84.69 77 ALA A CA 1
ATOM 573 C C . ALA A 1 77 ? 42.637 4.585 -42.526 1.00 84.69 77 ALA A C 1
ATOM 575 O O . ALA A 1 77 ? 41.554 4.253 -43.011 1.00 84.69 77 ALA A O 1
ATOM 576 N N . TRP A 1 78 ? 43.641 3.728 -42.348 1.00 84.62 78 TRP A N 1
ATOM 577 C CA . TRP A 1 78 ? 43.489 2.284 -42.475 1.00 84.62 78 TRP A CA 1
ATOM 578 C C . TRP A 1 78 ? 42.883 1.714 -41.193 1.00 84.62 78 TRP A C 1
ATOM 580 O O . TRP A 1 78 ? 43.435 1.899 -40.109 1.00 84.62 78 TRP A O 1
ATOM 590 N N . THR A 1 79 ? 41.765 1.006 -41.318 1.00 83.88 79 THR A N 1
ATOM 591 C CA . THR A 1 79 ? 41.031 0.419 -40.194 1.00 83.88 79 THR A CA 1
ATOM 592 C C . THR A 1 79 ? 40.984 -1.094 -40.341 1.00 83.88 79 THR A C 1
ATOM 594 O O . THR A 1 79 ? 40.682 -1.610 -41.416 1.00 83.88 79 THR A O 1
ATOM 597 N N . ASN A 1 80 ? 41.271 -1.816 -39.259 1.00 83.88 80 ASN A N 1
ATOM 598 C CA . ASN A 1 80 ? 41.160 -3.272 -39.224 1.00 83.88 80 ASN A CA 1
ATOM 599 C C . ASN A 1 80 ? 39.725 -3.706 -39.485 1.00 83.88 80 ASN A C 1
ATOM 601 O O . ASN A 1 80 ? 38.800 -3.196 -38.868 1.00 83.88 80 ASN A O 1
ATOM 605 N N . VAL A 1 81 ? 39.538 -4.698 -40.342 1.00 78.62 81 VAL A N 1
ATOM 606 C CA . VAL A 1 81 ? 38.234 -5.326 -40.570 1.00 78.62 81 VAL A CA 1
ATOM 607 C C . VAL A 1 81 ? 37.804 -6.156 -39.355 1.00 78.62 81 VAL A C 1
ATOM 609 O O . VAL A 1 81 ? 36.623 -6.197 -39.031 1.00 78.62 81 VAL A O 1
ATOM 612 N N . SER A 1 82 ? 38.757 -6.767 -38.647 1.00 67.44 82 SER A N 1
ATOM 613 C CA . SER A 1 82 ? 38.500 -7.801 -37.638 1.00 67.44 82 SER A CA 1
ATOM 614 C C . SER A 1 82 ? 38.891 -7.429 -36.200 1.00 67.44 82 SER A C 1
ATOM 616 O O . SER A 1 82 ? 39.196 -8.326 -35.414 1.00 67.44 82 SER A O 1
ATOM 618 N N . SER A 1 83 ? 38.964 -6.149 -35.818 1.00 57.75 83 SER A N 1
ATOM 619 C CA . SER A 1 83 ? 39.295 -5.833 -34.419 1.00 57.75 83 SER A CA 1
ATOM 620 C C . SER A 1 83 ? 38.149 -6.216 -33.474 1.00 57.75 83 SER A C 1
ATOM 622 O O . SER A 1 83 ? 36.978 -5.973 -33.758 1.00 57.75 83 SER A O 1
ATOM 624 N N . THR A 1 84 ? 38.503 -6.755 -32.302 1.00 51.66 84 THR A N 1
ATOM 625 C CA . THR A 1 84 ? 37.635 -7.094 -31.150 1.00 51.66 84 THR A CA 1
ATOM 626 C C . THR A 1 84 ? 36.957 -5.879 -30.484 1.00 51.66 84 THR A C 1
ATOM 628 O O . THR A 1 84 ? 36.478 -5.955 -29.356 1.00 51.66 84 THR A O 1
ATOM 631 N N . GLY A 1 85 ? 36.879 -4.755 -31.196 1.00 52.19 85 GLY A N 1
ATOM 632 C CA . GLY A 1 85 ? 36.246 -3.510 -30.784 1.00 52.19 85 GLY A CA 1
ATOM 633 C C . GLY A 1 85 ? 36.329 -2.492 -31.920 1.00 52.19 85 GLY A C 1
ATOM 634 O O . GLY A 1 85 ? 37.301 -1.746 -32.005 1.00 52.19 85 GLY A O 1
ATOM 635 N N . GLY A 1 86 ? 35.331 -2.489 -32.810 1.00 54.06 86 GLY A N 1
ATOM 636 C CA . GLY A 1 86 ? 35.174 -1.463 -33.853 1.00 54.06 86 GLY A CA 1
ATOM 637 C C . GLY A 1 86 ? 35.813 -1.762 -35.215 1.00 54.06 86 GLY A C 1
ATOM 638 O O . GLY A 1 86 ? 36.399 -0.864 -35.815 1.00 54.06 86 GLY A O 1
ATOM 639 N N . GLY A 1 87 ? 35.729 -3.001 -35.712 1.00 55.28 87 GLY A N 1
ATOM 640 C CA . GLY A 1 87 ? 36.199 -3.336 -37.061 1.00 55.28 87 GLY A CA 1
ATOM 641 C C . GLY A 1 87 ? 35.486 -2.550 -38.178 1.00 55.28 87 GLY A C 1
ATOM 642 O O . GLY A 1 87 ? 34.335 -2.146 -38.027 1.00 55.28 87 GLY A O 1
ATOM 643 N N . GLY A 1 88 ? 36.153 -2.355 -39.321 1.00 52.81 88 GLY A N 1
ATOM 644 C CA . GLY A 1 88 ? 35.694 -1.537 -40.459 1.00 52.81 88 GLY A CA 1
ATOM 645 C C . GLY A 1 88 ? 34.390 -1.981 -41.145 1.00 52.81 88 GLY A C 1
ATOM 646 O O . GLY A 1 88 ? 33.869 -1.240 -41.970 1.00 52.81 88 GLY A O 1
ATOM 647 N N . PHE A 1 89 ? 33.839 -3.145 -40.783 1.00 56.97 89 PHE A N 1
ATOM 648 C CA . PHE A 1 89 ? 32.505 -3.613 -41.187 1.00 56.97 89 PHE A CA 1
ATOM 649 C C . PHE A 1 89 ? 31.542 -3.699 -39.993 1.00 56.97 89 PHE A C 1
ATOM 651 O O . PHE A 1 89 ? 30.845 -4.692 -39.800 1.00 56.97 89 PHE A O 1
ATOM 658 N N . GLN A 1 90 ? 31.498 -2.667 -39.158 1.00 57.94 90 GLN A N 1
ATOM 659 C CA . GLN A 1 90 ? 30.357 -2.461 -38.273 1.00 57.94 90 GLN A CA 1
ATOM 660 C C . GLN A 1 90 ? 29.347 -1.609 -39.040 1.00 57.94 90 GLN A C 1
ATOM 662 O O . GLN A 1 90 ? 29.560 -0.413 -39.231 1.00 57.94 90 GLN A O 1
ATOM 667 N N . THR A 1 91 ? 28.233 -2.195 -39.479 1.00 46.47 91 THR A N 1
ATOM 668 C CA . THR A 1 91 ? 27.052 -1.379 -39.765 1.00 46.47 91 THR A CA 1
ATOM 669 C C . THR A 1 91 ? 26.581 -0.812 -38.429 1.00 46.47 91 THR A C 1
ATOM 671 O O . THR A 1 91 ? 25.821 -1.456 -37.706 1.00 46.47 91 THR A O 1
ATOM 674 N N . GLY A 1 92 ? 27.060 0.378 -38.063 1.00 51.22 92 GLY A N 1
ATOM 675 C CA . GLY A 1 92 ? 26.312 1.207 -37.128 1.00 51.22 92 GLY A CA 1
ATOM 676 C C . GLY A 1 92 ? 24.923 1.436 -37.735 1.00 51.22 92 GLY A C 1
ATOM 677 O O . GLY A 1 92 ? 24.836 1.622 -38.955 1.00 51.22 92 GLY A O 1
ATOM 678 N N . PRO A 1 93 ? 23.828 1.370 -36.960 1.00 44.81 93 PRO A N 1
ATOM 679 C CA . PRO A 1 93 ? 22.521 1.701 -37.502 1.00 44.81 93 PRO A CA 1
ATOM 680 C C . PRO A 1 93 ? 22.575 3.113 -38.097 1.00 44.81 93 PRO A C 1
ATOM 682 O O . PRO A 1 93 ? 23.164 4.027 -37.524 1.00 44.81 93 PRO A O 1
ATOM 685 N N . THR A 1 94 ? 21.955 3.284 -39.261 1.00 45.69 94 THR A N 1
ATOM 686 C CA . THR A 1 94 ? 21.869 4.517 -40.061 1.00 45.69 94 THR A CA 1
ATOM 687 C C . THR A 1 94 ? 21.056 5.639 -39.391 1.00 45.69 94 THR A C 1
ATOM 689 O O . THR A 1 94 ? 20.552 6.531 -40.069 1.00 45.69 94 THR A O 1
ATOM 692 N N . ILE A 1 95 ? 20.912 5.604 -38.063 1.00 44.53 95 ILE A N 1
ATOM 693 C CA . ILE A 1 95 ? 20.256 6.625 -37.248 1.00 44.53 95 ILE A CA 1
ATOM 694 C C . ILE A 1 95 ? 21.340 7.312 -36.399 1.00 44.53 95 ILE A C 1
ATOM 696 O O . ILE A 1 95 ? 21.970 6.653 -35.568 1.00 44.53 95 ILE A O 1
ATOM 700 N N . PRO A 1 96 ? 21.573 8.625 -36.566 1.00 44.00 96 PRO A N 1
ATOM 701 C CA . PRO A 1 96 ? 22.477 9.378 -35.702 1.00 44.00 96 PRO A CA 1
ATOM 702 C C . PRO A 1 96 ? 22.043 9.290 -34.225 1.00 44.00 96 PRO A C 1
ATOM 704 O O . PRO A 1 96 ? 20.918 9.656 -33.895 1.00 44.00 96 PRO A O 1
ATOM 707 N N . GLY A 1 97 ? 22.934 8.832 -33.333 1.00 51.94 97 GLY A N 1
ATOM 708 C CA . GLY A 1 97 ? 22.775 8.972 -31.874 1.00 51.94 97 GLY A CA 1
ATOM 709 C C . GLY A 1 97 ? 22.395 7.728 -31.055 1.00 51.94 97 GLY A C 1
ATOM 710 O O . GLY A 1 97 ? 22.122 7.878 -29.868 1.00 51.94 97 GLY A O 1
ATOM 711 N N . GLN A 1 98 ? 22.379 6.517 -31.623 1.00 52.59 98 GLN A N 1
ATOM 712 C CA . GLN A 1 98 ? 22.045 5.291 -30.869 1.00 52.59 98 GLN A CA 1
ATOM 713 C C . GLN A 1 98 ? 22.940 4.090 -31.252 1.00 52.59 98 GLN A C 1
ATOM 715 O O . GLN A 1 98 ? 22.475 3.169 -31.927 1.00 52.59 98 GLN A O 1
ATOM 720 N N . PRO A 1 99 ? 24.234 4.060 -30.880 1.00 56.25 99 PRO A N 1
ATOM 721 C CA . PRO A 1 99 ? 25.047 2.867 -31.076 1.00 56.25 99 PRO A CA 1
ATOM 722 C C . PRO A 1 99 ? 24.833 1.866 -29.934 1.00 56.25 99 PRO A C 1
ATOM 724 O O . PRO A 1 99 ? 24.988 2.196 -28.761 1.00 56.25 99 PRO A O 1
ATOM 727 N N . ALA A 1 100 ? 24.569 0.604 -30.276 1.00 59.53 100 ALA A N 1
ATOM 728 C CA . ALA A 1 100 ? 24.935 -0.483 -29.379 1.00 59.53 100 ALA A CA 1
ATOM 729 C C . ALA A 1 100 ? 26.471 -0.553 -29.347 1.00 59.53 100 ALA A C 1
ATOM 731 O O . ALA A 1 100 ? 27.099 -0.750 -30.388 1.00 59.53 100 ALA A O 1
ATOM 732 N N . VAL A 1 101 ? 27.088 -0.349 -28.183 1.00 62.91 101 VAL A N 1
ATOM 733 C CA . VAL A 1 101 ? 28.549 -0.420 -28.032 1.00 62.91 101 VAL A CA 1
ATOM 734 C C . VAL A 1 101 ? 28.906 -1.783 -27.460 1.00 62.91 101 VAL A C 1
ATOM 736 O O . VAL A 1 101 ? 28.549 -2.088 -26.327 1.00 62.91 101 VAL A O 1
ATOM 739 N N . ALA A 1 102 ? 29.625 -2.598 -28.230 1.00 62.69 102 ALA A N 1
ATOM 740 C CA . ALA A 1 102 ? 30.245 -3.822 -27.736 1.00 62.69 102 ALA A CA 1
ATOM 741 C C . ALA A 1 102 ? 31.761 -3.614 -27.637 1.00 62.69 102 ALA A C 1
ATOM 743 O O . ALA A 1 102 ? 32.432 -3.402 -28.649 1.00 62.69 102 ALA A O 1
ATOM 744 N N . ARG A 1 103 ? 32.308 -3.662 -26.420 1.00 63.38 103 ARG A N 1
ATOM 745 C CA . ARG A 1 103 ? 33.751 -3.531 -26.170 1.00 63.38 103 ARG A CA 1
ATOM 746 C C . ARG A 1 103 ? 34.160 -4.453 -25.031 1.00 63.38 103 ARG A C 1
ATOM 748 O O . ARG A 1 103 ? 33.504 -4.456 -24.001 1.00 63.38 103 ARG A O 1
ATOM 755 N N . ASP A 1 104 ? 35.230 -5.228 -25.200 1.00 65.50 104 ASP A N 1
ATOM 756 C CA . ASP A 1 104 ? 35.840 -6.026 -24.120 1.00 65.50 104 ASP A CA 1
ATOM 757 C C . ASP A 1 104 ? 34.840 -6.944 -23.361 1.00 65.50 104 ASP A C 1
ATOM 759 O O . ASP A 1 104 ? 34.963 -7.193 -22.161 1.00 65.50 104 ASP A O 1
ATOM 763 N N . SER A 1 105 ? 33.838 -7.489 -24.070 1.00 69.62 105 SER A N 1
ATOM 764 C CA . SER A 1 105 ? 32.712 -8.282 -23.522 1.00 69.62 105 SER A CA 1
ATOM 765 C C . SER A 1 105 ? 31.712 -7.511 -22.638 1.00 69.62 105 SER A C 1
ATOM 767 O O . SER A 1 105 ? 31.016 -8.124 -21.827 1.00 69.62 105 SER A O 1
ATOM 769 N N . PHE A 1 106 ? 31.649 -6.187 -22.766 1.00 76.00 106 PHE A N 1
ATOM 770 C CA . PHE A 1 106 ? 30.611 -5.317 -22.209 1.00 76.00 106 PHE A CA 1
ATOM 771 C C . PHE A 1 106 ? 29.689 -4.854 -23.343 1.00 76.00 106 PHE A C 1
ATOM 773 O O . PHE A 1 106 ? 30.174 -4.516 -24.427 1.00 76.00 106 PHE A O 1
ATOM 780 N N . VAL A 1 107 ? 28.376 -4.858 -23.104 1.00 82.75 107 VAL A N 1
ATOM 781 C CA . VAL A 1 107 ? 27.350 -4.435 -24.068 1.00 82.75 107 VAL A CA 1
ATOM 782 C C . VAL A 1 107 ? 26.591 -3.237 -23.507 1.00 82.75 107 VAL A C 1
ATOM 784 O O . VAL A 1 107 ? 25.960 -3.340 -22.458 1.00 82.75 107 VAL A O 1
ATOM 787 N N . GLY A 1 108 ? 26.638 -2.118 -24.224 1.00 81.12 108 GLY A N 1
ATOM 788 C CA . GLY A 1 108 ? 25.882 -0.903 -23.933 1.00 81.12 108 GLY A CA 1
ATOM 789 C C . GLY A 1 108 ? 24.737 -0.707 -24.916 1.00 81.12 108 GLY A C 1
ATOM 790 O O . GLY A 1 108 ? 24.957 -0.823 -26.121 1.00 81.12 108 GLY A O 1
ATOM 791 N N . ILE A 1 109 ? 23.544 -0.374 -24.423 1.00 82.94 109 ILE A N 1
ATOM 792 C CA . ILE A 1 109 ? 22.404 0.075 -25.237 1.00 82.94 109 ILE A CA 1
ATOM 793 C C . ILE A 1 109 ? 22.002 1.490 -24.806 1.00 82.94 109 ILE A C 1
ATOM 795 O O . ILE A 1 109 ? 21.731 1.726 -23.630 1.00 82.94 109 ILE A O 1
ATOM 799 N N . GLY A 1 110 ? 21.980 2.425 -25.757 1.00 77.56 110 GLY A N 1
ATOM 800 C CA . GLY A 1 110 ? 21.686 3.839 -25.516 1.00 77.56 110 GLY A CA 1
ATOM 801 C C . GLY A 1 110 ? 22.855 4.761 -25.871 1.00 77.56 110 GLY A C 1
ATOM 802 O O . GLY A 1 110 ? 23.848 4.346 -26.467 1.00 77.56 110 GLY A O 1
ATOM 803 N N . SER A 1 111 ? 22.730 6.039 -25.513 1.00 76.56 111 SER A N 1
ATOM 804 C CA . SER A 1 111 ? 23.754 7.055 -25.777 1.00 76.56 111 SER A CA 1
ATOM 805 C C . SER A 1 111 ? 24.684 7.213 -24.577 1.00 76.56 111 SER A C 1
ATOM 807 O O . SER A 1 111 ? 24.288 7.827 -23.589 1.00 76.56 111 SER A O 1
ATOM 809 N N . PHE A 1 112 ? 25.929 6.745 -24.700 1.00 70.31 112 PHE A N 1
ATOM 810 C CA . PHE A 1 112 ? 26.925 6.821 -23.631 1.00 70.31 112 PHE A CA 1
ATOM 811 C C . PHE A 1 112 ? 28.028 7.856 -23.909 1.00 70.31 112 PHE A C 1
ATOM 813 O O . PHE A 1 112 ? 28.584 7.873 -25.009 1.00 70.31 112 PHE A O 1
ATOM 820 N N . PRO A 1 113 ? 28.425 8.672 -22.911 1.00 72.38 113 PRO A N 1
ATOM 821 C CA . PRO A 1 113 ? 29.592 9.552 -23.017 1.00 72.38 113 PRO A CA 1
ATOM 822 C C . PRO A 1 113 ? 30.935 8.805 -22.878 1.00 72.38 113 PRO A C 1
ATOM 824 O O . PRO A 1 113 ? 31.981 9.360 -23.207 1.00 72.38 113 PRO A O 1
ATOM 827 N N . ALA A 1 114 ? 30.922 7.559 -22.387 1.00 74.62 114 ALA A N 1
ATOM 828 C CA . ALA A 1 114 ? 32.086 6.687 -22.219 1.00 74.62 114 ALA A CA 1
ATOM 829 C C . ALA A 1 114 ? 31.712 5.217 -22.495 1.00 74.62 114 ALA A C 1
ATOM 831 O O . ALA A 1 114 ? 30.547 4.897 -22.697 1.00 74.62 114 ALA A O 1
ATOM 832 N N . ALA A 1 115 ? 32.690 4.306 -22.527 1.00 71.38 115 ALA A N 1
ATOM 833 C CA . ALA A 1 115 ? 32.394 2.882 -22.699 1.00 71.38 115 ALA A CA 1
ATOM 834 C C . ALA A 1 115 ? 31.578 2.328 -21.507 1.00 71.38 115 ALA A C 1
ATOM 836 O O . ALA A 1 115 ? 31.835 2.755 -20.377 1.00 71.38 115 ALA A O 1
ATOM 837 N N . PRO A 1 116 ? 30.663 1.363 -21.739 1.00 79.88 116 PRO A N 1
ATOM 838 C CA . PRO A 1 116 ? 29.909 0.709 -20.672 1.00 79.88 116 PRO A CA 1
ATOM 839 C C . PRO A 1 116 ? 30.825 0.138 -19.589 1.00 79.88 116 PRO A C 1
ATOM 841 O O . PRO A 1 116 ? 31.853 -0.474 -19.894 1.00 79.88 116 PRO A O 1
ATOM 844 N N . GLN A 1 117 ? 30.442 0.321 -18.330 1.00 86.06 117 GLN A N 1
ATOM 845 C CA . GLN A 1 117 ? 31.179 -0.177 -17.167 1.00 86.06 117 GLN A CA 1
ATOM 846 C C . GLN A 1 117 ? 30.608 -1.504 -16.650 1.00 86.06 117 GLN A C 1
ATOM 848 O O . GLN A 1 117 ? 31.309 -2.258 -15.970 1.00 86.06 117 GLN A O 1
ATOM 853 N N . PHE A 1 118 ? 29.359 -1.826 -17.005 1.00 87.06 118 PHE A N 1
ATOM 854 C CA . PHE A 1 118 ? 28.689 -3.075 -16.636 1.00 87.06 118 PHE A CA 1
ATOM 855 C C . PHE A 1 118 ? 28.537 -4.018 -17.826 1.00 87.06 118 PHE A C 1
ATOM 857 O O . PHE A 1 118 ? 28.411 -3.591 -18.972 1.00 87.06 118 PHE A O 1
ATOM 864 N N . LYS A 1 119 ? 28.576 -5.335 -17.562 1.00 86.19 119 LYS A N 1
ATOM 865 C CA . LYS A 1 119 ? 28.544 -6.373 -18.614 1.00 86.19 119 LYS A CA 1
ATOM 866 C C . LYS A 1 119 ? 27.373 -6.193 -19.577 1.00 86.19 119 LYS A C 1
ATOM 868 O O . LYS A 1 119 ? 27.536 -6.409 -20.775 1.00 86.19 119 LYS A O 1
ATOM 873 N N . PHE A 1 120 ? 26.240 -5.759 -19.040 1.00 87.00 120 PHE A N 1
ATOM 874 C CA . PHE A 1 120 ? 25.125 -5.222 -19.794 1.00 87.00 120 PHE A CA 1
ATOM 875 C C . PHE A 1 120 ? 24.688 -3.919 -19.131 1.00 87.00 120 PHE A C 1
ATOM 877 O O . PHE A 1 120 ? 24.310 -3.923 -17.959 1.00 87.00 120 PHE A O 1
ATOM 884 N N . GLU A 1 121 ? 24.774 -2.818 -19.864 1.00 85.75 121 GLU A N 1
ATOM 885 C CA . GLU A 1 121 ? 24.388 -1.496 -19.390 1.00 85.75 121 GLU A CA 1
ATOM 886 C C . GLU A 1 121 ? 23.379 -0.897 -20.361 1.00 85.75 121 GLU A C 1
ATOM 888 O O . GLU A 1 121 ? 23.618 -0.834 -21.568 1.00 85.75 121 GLU A O 1
ATOM 893 N N . VAL A 1 122 ? 22.236 -0.461 -19.839 1.00 90.25 122 VAL A N 1
ATOM 894 C CA . VAL A 1 122 ? 21.253 0.280 -20.626 1.00 90.25 122 VAL A CA 1
ATOM 895 C C . VAL A 1 122 ? 21.128 1.663 -20.023 1.00 90.25 122 VAL A C 1
ATOM 897 O O . VAL A 1 122 ? 20.655 1.807 -18.896 1.00 90.25 122 VAL A O 1
ATOM 900 N N . GLN A 1 123 ? 21.567 2.677 -20.765 1.00 86.44 123 GLN A N 1
ATOM 901 C CA . GLN A 1 123 ? 21.436 4.057 -20.327 1.00 86.44 123 GLN A CA 1
ATOM 902 C C . GLN A 1 123 ? 20.058 4.576 -20.723 1.00 86.44 123 GLN A C 1
ATOM 904 O O . GLN A 1 123 ? 19.771 4.789 -21.901 1.00 86.44 123 GLN A O 1
ATOM 909 N N . LEU A 1 124 ? 19.212 4.776 -19.716 1.00 89.25 124 LEU A N 1
ATOM 910 C CA . LEU A 1 124 ? 17.857 5.292 -19.867 1.00 89.25 124 LEU A CA 1
ATOM 911 C C . LEU A 1 124 ? 17.794 6.755 -19.423 1.00 89.25 124 LEU A C 1
ATOM 913 O O . LEU A 1 124 ? 18.458 7.150 -18.462 1.00 89.25 124 LEU A O 1
ATOM 917 N N . ALA A 1 125 ? 16.973 7.552 -20.103 1.00 89.50 125 ALA A N 1
ATOM 918 C CA . ALA A 1 125 ? 16.595 8.890 -19.653 1.00 89.50 125 ALA A CA 1
ATOM 919 C C . ALA A 1 125 ? 15.355 8.821 -18.742 1.00 89.50 125 ALA A C 1
ATOM 921 O O . ALA A 1 125 ? 14.952 7.735 -18.320 1.00 89.50 125 ALA A O 1
ATOM 922 N N . ALA A 1 126 ? 14.743 9.967 -18.428 1.00 90.44 126 ALA A N 1
ATOM 923 C CA . ALA A 1 126 ? 13.406 9.987 -17.837 1.00 90.44 126 ALA A CA 1
ATOM 924 C C . ALA A 1 126 ? 12.436 9.165 -18.703 1.00 90.44 126 ALA A C 1
ATOM 926 O O . ALA A 1 126 ? 12.502 9.211 -19.936 1.00 90.44 126 ALA A O 1
ATOM 927 N N . ASN A 1 127 ? 11.541 8.400 -18.075 1.00 90.19 127 ASN A N 1
ATOM 928 C CA . ASN A 1 127 ? 10.584 7.600 -18.829 1.00 90.19 127 ASN A CA 1
ATOM 929 C C . ASN A 1 127 ? 9.398 8.448 -19.307 1.00 90.19 127 ASN A C 1
ATOM 931 O O . ASN A 1 127 ? 8.308 8.401 -18.745 1.00 90.19 127 ASN A O 1
ATOM 935 N N . ASP A 1 128 ? 9.621 9.199 -20.383 1.00 86.38 128 ASP A N 1
ATOM 936 C CA . ASP A 1 128 ? 8.584 9.972 -21.077 1.00 86.38 128 ASP A CA 1
ATOM 937 C C . ASP A 1 128 ? 7.856 9.142 -22.161 1.00 86.38 128 ASP A C 1
ATOM 939 O O . ASP A 1 128 ? 7.136 9.682 -23.002 1.00 86.38 128 ASP A O 1
ATOM 943 N N . GLY A 1 129 ? 8.051 7.817 -22.168 1.00 85.50 129 GLY A N 1
ATOM 944 C CA . GLY A 1 129 ? 7.397 6.881 -23.077 1.00 85.50 129 GLY A CA 1
ATOM 945 C C . GLY A 1 129 ? 8.188 5.581 -23.295 1.00 85.50 129 GLY A C 1
ATOM 946 O O . GLY A 1 129 ? 9.354 5.486 -22.908 1.00 85.50 129 GLY A O 1
ATOM 947 N N . PRO A 1 130 ? 7.604 4.594 -24.012 1.00 81.94 130 PRO A N 1
ATOM 948 C CA . PRO A 1 130 ? 8.154 3.239 -24.162 1.00 81.94 130 PRO A CA 1
ATOM 949 C C . PRO A 1 130 ? 9.598 3.130 -24.672 1.00 81.94 130 PRO A C 1
ATOM 951 O O . PRO A 1 130 ? 10.221 2.086 -24.512 1.00 81.94 130 PRO A O 1
ATOM 954 N N . GLY A 1 131 ? 10.129 4.176 -25.314 1.00 84.56 131 GLY A N 1
ATOM 955 C CA . GLY A 1 131 ? 11.516 4.216 -25.785 1.00 84.56 131 GLY A CA 1
ATOM 956 C C . GLY A 1 131 ? 12.563 4.274 -24.666 1.00 84.56 131 GLY A C 1
ATOM 957 O O . GLY A 1 131 ? 13.723 3.978 -24.926 1.00 84.56 131 GLY A O 1
ATOM 958 N N . ASN A 1 132 ? 12.167 4.614 -23.435 1.00 88.44 132 ASN A N 1
ATOM 959 C CA . ASN A 1 132 ? 13.044 4.702 -22.261 1.00 88.44 132 ASN A CA 1
ATOM 960 C C . ASN A 1 132 ? 12.813 3.543 -21.271 1.00 88.44 132 ASN A C 1
ATOM 962 O O . ASN A 1 132 ? 12.935 3.705 -20.057 1.00 88.44 132 ASN A O 1
ATOM 966 N N . GLU A 1 133 ? 12.478 2.360 -21.790 1.00 90.25 133 GLU A N 1
ATOM 967 C CA . GLU A 1 133 ? 12.160 1.161 -21.013 1.00 90.25 133 GLU A CA 1
ATOM 968 C C . GLU A 1 133 ? 13.008 -0.039 -21.446 1.00 90.25 133 GLU A C 1
ATOM 970 O O . GLU A 1 133 ? 13.196 -0.290 -22.636 1.00 90.25 133 GLU A O 1
ATOM 975 N N . VAL A 1 134 ? 13.436 -0.853 -20.479 1.00 93.25 134 VAL A N 1
ATOM 976 C CA . VAL A 1 134 ? 13.959 -2.204 -20.723 1.00 93.25 134 VAL A CA 1
ATOM 977 C C . VAL A 1 134 ? 12.865 -3.214 -20.412 1.00 93.25 134 VAL A C 1
ATOM 979 O O . VAL A 1 134 ? 12.262 -3.172 -19.341 1.00 93.25 134 VAL A O 1
ATOM 982 N N . ARG A 1 135 ? 12.609 -4.148 -21.332 1.00 90.62 135 ARG A N 1
ATOM 983 C CA . ARG A 1 135 ? 11.532 -5.136 -21.194 1.00 90.62 135 ARG A CA 1
ATOM 984 C C . ARG A 1 135 ? 12.064 -6.560 -21.111 1.00 90.62 135 ARG A C 1
ATOM 986 O O . ARG A 1 135 ? 12.801 -7.004 -21.987 1.00 90.62 135 ARG A O 1
ATOM 993 N N . PHE A 1 136 ? 11.604 -7.294 -20.102 1.00 93.00 136 PHE A N 1
ATOM 994 C CA . PHE A 1 136 ? 11.830 -8.727 -19.927 1.00 93.00 136 PHE A CA 1
ATOM 995 C C . PHE A 1 136 ? 10.470 -9.429 -19.826 1.00 93.00 136 PHE A C 1
ATOM 997 O O . PHE A 1 136 ? 9.877 -9.553 -18.751 1.00 93.00 136 PHE A O 1
ATOM 1004 N N . GLY A 1 137 ? 9.921 -9.827 -20.977 1.00 94.88 137 GLY A N 1
ATOM 1005 C CA . GLY A 1 137 ? 8.526 -10.262 -21.062 1.00 94.88 137 GLY A CA 1
ATOM 1006 C C . GLY A 1 137 ? 7.574 -9.120 -20.689 1.00 94.88 137 GLY A C 1
ATOM 1007 O O . GLY A 1 137 ? 7.606 -8.061 -21.311 1.00 94.88 137 GLY A O 1
ATOM 1008 N N . ASN A 1 138 ? 6.744 -9.323 -19.660 1.00 96.31 138 ASN A N 1
ATOM 1009 C CA . ASN A 1 138 ? 5.826 -8.295 -19.151 1.00 96.31 138 ASN A CA 1
ATOM 1010 C C . ASN A 1 138 ? 6.458 -7.346 -18.125 1.00 96.31 138 ASN A C 1
ATOM 1012 O O . ASN A 1 138 ? 5.815 -6.367 -17.744 1.00 96.31 138 ASN A O 1
ATOM 1016 N N . VAL A 1 139 ? 7.669 -7.643 -17.653 1.00 97.38 139 VAL A N 1
ATOM 1017 C CA . VAL A 1 139 ? 8.370 -6.793 -16.694 1.00 97.38 139 VAL A CA 1
ATOM 1018 C C . VAL A 1 139 ? 9.036 -5.654 -17.449 1.00 97.38 139 VAL A C 1
ATOM 1020 O O . VAL A 1 139 ? 9.787 -5.885 -18.395 1.00 97.38 139 VAL A O 1
ATOM 1023 N N . VAL A 1 140 ? 8.763 -4.434 -17.009 1.00 95.44 140 VAL A N 1
ATOM 1024 C CA . VAL A 1 140 ? 9.454 -3.216 -17.418 1.00 95.44 140 VAL A CA 1
ATOM 1025 C C . VAL A 1 140 ? 10.391 -2.809 -16.294 1.00 95.44 140 VAL A C 1
ATOM 1027 O O . VAL A 1 140 ? 9.951 -2.653 -15.155 1.00 95.44 140 VAL A O 1
ATOM 1030 N N . CYS A 1 141 ? 11.658 -2.611 -16.635 1.00 96.19 141 CYS A N 1
ATOM 1031 C CA . CYS A 1 141 ? 12.645 -1.929 -15.813 1.00 96.19 141 CYS A CA 1
ATOM 1032 C C . CYS A 1 141 ? 12.936 -0.576 -16.462 1.00 96.19 141 CYS A C 1
ATOM 1034 O O . CYS A 1 141 ? 13.219 -0.513 -17.660 1.00 96.19 141 CYS A O 1
ATOM 1036 N N . GLY A 1 142 ? 12.878 0.505 -15.696 1.00 94.56 142 GLY A N 1
ATOM 1037 C CA . GLY A 1 142 ? 13.150 1.831 -16.235 1.00 94.56 142 GLY A CA 1
ATOM 1038 C C . GLY A 1 142 ? 13.313 2.889 -15.164 1.00 94.56 142 GLY A C 1
ATOM 1039 O O . GLY A 1 142 ? 13.269 2.595 -13.969 1.00 94.56 142 GLY A O 1
ATOM 1040 N N . ASN A 1 143 ? 13.484 4.125 -15.615 1.00 95.25 143 ASN A N 1
ATOM 1041 C CA . ASN A 1 143 ? 13.422 5.279 -14.734 1.00 95.25 143 ASN A CA 1
ATOM 1042 C C . ASN A 1 143 ? 11.964 5.711 -14.503 1.00 95.25 143 ASN A C 1
ATOM 1044 O O . ASN A 1 143 ? 11.063 5.326 -15.252 1.00 95.25 143 ASN A O 1
ATOM 1048 N N . GLY A 1 144 ? 11.717 6.536 -13.485 1.00 94.00 144 GLY A N 1
ATOM 1049 C CA . GLY A 1 144 ? 10.452 7.264 -13.374 1.00 94.00 144 GLY A CA 1
ATOM 1050 C C . GLY A 1 144 ? 10.302 8.344 -14.454 1.00 94.00 144 GLY A C 1
ATOM 1051 O O . GLY A 1 144 ? 11.247 8.669 -15.176 1.00 94.00 144 GLY A O 1
ATOM 1052 N N . ALA A 1 145 ? 9.102 8.907 -14.567 1.00 92.25 145 ALA A N 1
ATOM 1053 C CA . ALA A 1 145 ? 8.784 9.962 -15.530 1.00 92.25 145 ALA A CA 1
ATOM 1054 C C . ALA A 1 145 ? 8.885 11.359 -14.898 1.00 92.25 145 ALA A C 1
ATOM 1056 O O . ALA A 1 145 ? 8.579 11.535 -13.712 1.00 92.25 145 ALA A O 1
ATOM 1057 N N . GLY A 1 146 ? 9.236 12.365 -15.704 1.00 88.62 146 GLY A N 1
ATOM 1058 C CA . GLY A 1 146 ? 9.321 13.764 -15.275 1.00 88.62 146 GLY A CA 1
ATOM 1059 C C . GLY A 1 146 ? 10.402 14.061 -14.223 1.00 88.62 146 GLY A C 1
ATOM 1060 O O . GLY A 1 146 ? 11.046 13.173 -13.666 1.00 88.62 146 GLY A O 1
ATOM 1061 N N . LEU A 1 147 ? 10.593 15.348 -13.917 1.00 84.00 147 LEU A N 1
ATOM 1062 C CA . LEU A 1 147 ? 11.733 15.828 -13.119 1.00 84.00 147 LEU A CA 1
ATOM 1063 C C . LEU A 1 147 ? 11.809 15.244 -11.700 1.00 84.00 147 LEU A C 1
ATOM 1065 O O . LEU A 1 147 ? 12.904 15.067 -11.172 1.00 84.00 147 LEU A O 1
ATOM 1069 N N . THR A 1 148 ? 10.667 14.935 -11.083 1.00 87.75 148 THR A N 1
ATOM 1070 C CA . THR A 1 148 ? 10.607 14.421 -9.707 1.00 87.75 148 THR A CA 1
ATOM 1071 C C . THR A 1 148 ? 11.099 12.979 -9.596 1.00 87.75 148 THR A C 1
ATOM 1073 O O . THR A 1 148 ? 11.729 12.630 -8.603 1.00 87.75 148 THR A O 1
ATOM 1076 N N . PHE A 1 149 ? 10.824 12.140 -10.600 1.00 92.25 149 PHE A N 1
ATOM 1077 C CA . PHE A 1 149 ? 11.081 10.698 -10.524 1.00 92.25 149 PHE A CA 1
ATOM 1078 C C . PHE A 1 149 ? 12.059 10.182 -11.584 1.00 92.25 149 PHE A C 1
ATOM 1080 O O . PHE A 1 149 ? 12.376 8.997 -11.565 1.00 92.25 149 PHE A O 1
ATOM 1087 N N . GLN A 1 150 ? 12.600 11.039 -12.456 1.00 93.62 150 GLN A N 1
ATOM 1088 C CA . GLN A 1 150 ? 13.549 10.657 -13.516 1.00 93.62 150 GLN A CA 1
ATOM 1089 C C . GLN A 1 150 ? 14.799 9.907 -13.033 1.00 93.62 150 GLN A C 1
ATOM 1091 O O . GLN A 1 150 ? 15.415 9.191 -13.811 1.00 93.62 150 GLN A O 1
ATOM 1096 N N . THR A 1 151 ? 15.191 10.063 -11.767 1.00 93.69 151 THR A N 1
ATOM 1097 C CA . THR A 1 151 ? 16.332 9.348 -11.166 1.00 93.69 151 THR A CA 1
ATOM 1098 C C . THR A 1 151 ? 15.922 8.093 -10.397 1.00 93.69 151 THR A C 1
ATOM 1100 O O . THR A 1 151 ? 16.770 7.426 -9.809 1.00 93.69 151 THR A O 1
ATOM 1103 N N . SER A 1 152 ? 14.625 7.788 -10.335 1.00 96.31 152 SER A N 1
ATOM 1104 C CA . SER A 1 152 ? 14.110 6.644 -9.587 1.00 96.31 152 SER A CA 1
ATOM 1105 C C . SER A 1 152 ? 14.217 5.380 -10.418 1.00 96.31 152 SER A C 1
ATOM 1107 O O . SER A 1 152 ? 13.742 5.369 -11.547 1.00 96.31 152 SER A O 1
ATOM 1109 N N . ALA A 1 153 ? 14.734 4.302 -9.837 1.00 96.62 153 ALA A N 1
ATOM 1110 C CA . ALA A 1 153 ? 14.659 2.981 -10.444 1.00 96.62 153 ALA A CA 1
ATOM 1111 C C . ALA A 1 153 ? 13.252 2.408 -10.239 1.00 96.62 153 ALA A C 1
ATOM 1113 O O . ALA A 1 153 ? 12.751 2.394 -9.112 1.00 96.62 153 ALA A O 1
ATOM 1114 N N . VAL A 1 154 ? 12.614 1.935 -11.309 1.00 97.12 154 VAL A N 1
ATOM 1115 C CA . VAL A 1 154 ? 11.235 1.433 -11.298 1.00 97.12 154 VAL A CA 1
ATOM 1116 C C . VAL A 1 154 ? 11.150 0.048 -11.935 1.00 97.12 154 VAL A C 1
ATOM 1118 O O . VAL A 1 154 ? 11.728 -0.202 -12.992 1.00 97.12 154 VAL A O 1
ATOM 1121 N N . ILE A 1 155 ? 10.374 -0.836 -11.303 1.00 97.75 155 ILE A N 1
ATOM 1122 C CA . ILE A 1 155 ? 9.930 -2.114 -11.862 1.00 97.75 155 ILE A CA 1
ATOM 1123 C C . ILE A 1 155 ? 8.403 -2.112 -11.927 1.00 97.75 155 ILE A C 1
ATOM 1125 O O . ILE A 1 155 ? 7.722 -1.892 -10.920 1.00 97.75 155 ILE A O 1
ATOM 1129 N N . ALA A 1 156 ? 7.854 -2.377 -13.109 1.00 97.31 156 ALA A N 1
ATOM 1130 C CA . ALA A 1 156 ? 6.418 -2.339 -13.369 1.00 97.31 156 ALA A CA 1
ATOM 1131 C C . ALA A 1 156 ? 5.983 -3.410 -14.379 1.00 97.31 156 ALA A C 1
ATOM 1133 O O . ALA A 1 156 ? 6.797 -4.016 -15.070 1.00 97.31 156 ALA A O 1
ATOM 1134 N N . HIS A 1 157 ? 4.673 -3.637 -14.483 1.00 97.44 157 HIS A N 1
ATOM 1135 C CA . HIS A 1 157 ? 4.094 -4.410 -15.582 1.00 97.44 157 HIS A CA 1
ATOM 1136 C C . HIS A 1 157 ? 3.925 -3.512 -16.817 1.00 97.44 157 HIS A C 1
ATOM 1138 O O . HIS A 1 157 ? 3.467 -2.381 -16.673 1.00 97.44 157 HIS A O 1
ATOM 1144 N N . GLN A 1 158 ? 4.202 -4.005 -18.029 1.00 95.19 158 GLN A N 1
ATOM 1145 C CA . GLN A 1 158 ? 4.206 -3.170 -19.244 1.00 95.19 158 GLN A CA 1
ATOM 1146 C C . GLN A 1 158 ? 2.904 -2.398 -19.497 1.00 95.19 158 GLN A C 1
ATOM 1148 O O . GLN A 1 158 ? 2.933 -1.223 -19.845 1.00 95.19 158 GLN A O 1
ATOM 1153 N N . GLN A 1 159 ? 1.750 -3.023 -19.258 1.00 95.12 159 GLN A N 1
ATOM 1154 C CA . GLN A 1 159 ? 0.455 -2.355 -19.433 1.00 95.12 159 GLN A CA 1
ATOM 1155 C C . GLN A 1 159 ? 0.216 -1.264 -18.383 1.00 95.12 159 GLN A C 1
ATOM 1157 O O . GLN A 1 159 ? -0.487 -0.301 -18.648 1.00 95.12 159 GLN A O 1
ATOM 1162 N N . GLN A 1 160 ? 0.793 -1.423 -17.192 1.00 95.62 160 GLN A N 1
ATOM 1163 C CA . GLN A 1 160 ? 0.638 -0.485 -16.086 1.00 95.62 160 GLN A CA 1
ATOM 1164 C C . GLN A 1 160 ? 1.568 0.719 -16.272 1.00 95.62 160 GLN A C 1
ATOM 1166 O O . GLN A 1 160 ? 1.114 1.861 -16.197 1.00 95.62 160 GLN A O 1
ATOM 1171 N N . ALA A 1 161 ? 2.829 0.457 -16.634 1.00 93.38 161 ALA A N 1
ATOM 1172 C CA . ALA A 1 161 ? 3.816 1.475 -16.985 1.00 93.38 161 ALA A CA 1
ATOM 1173 C C . ALA A 1 161 ? 3.329 2.387 -18.122 1.00 93.38 161 ALA A C 1
ATOM 1175 O O . ALA A 1 161 ? 3.425 3.606 -18.005 1.00 93.38 161 ALA A O 1
ATOM 1176 N N . ALA A 1 162 ? 2.720 1.802 -19.162 1.00 92.06 162 ALA A N 1
ATOM 1177 C CA . ALA A 1 162 ? 2.185 2.536 -20.309 1.00 92.06 162 ALA A CA 1
ATOM 1178 C C . ALA A 1 162 ? 1.038 3.505 -19.963 1.00 92.06 162 ALA A C 1
ATOM 1180 O O . ALA A 1 162 ? 0.790 4.438 -20.721 1.00 92.06 162 ALA A O 1
ATOM 1181 N N . ILE A 1 163 ? 0.330 3.288 -18.847 1.00 93.25 163 ILE A N 1
ATOM 1182 C CA . ILE A 1 163 ? -0.714 4.206 -18.369 1.00 93.25 163 ILE A CA 1
ATOM 1183 C C . ILE A 1 163 ? -0.069 5.351 -17.585 1.00 93.25 163 ILE A C 1
ATOM 1185 O O . ILE A 1 163 ? -0.298 6.518 -17.889 1.00 93.25 163 ILE A O 1
ATOM 1189 N N . ASN A 1 164 ? 0.703 5.016 -16.546 1.00 92.69 164 ASN A N 1
ATOM 1190 C CA . ASN A 1 164 ? 1.409 5.987 -15.713 1.00 92.69 164 ASN A CA 1
ATOM 1191 C C . ASN A 1 164 ? 2.469 5.282 -14.855 1.00 92.69 164 ASN A C 1
ATOM 1193 O O . ASN A 1 164 ? 2.158 4.780 -13.776 1.00 92.69 164 ASN A O 1
ATOM 1197 N N . ILE A 1 165 ? 3.731 5.280 -15.281 1.00 92.50 165 ILE A N 1
ATOM 1198 C CA . ILE A 1 165 ? 4.802 4.589 -14.548 1.00 92.50 165 ILE A CA 1
ATOM 1199 C C . ILE A 1 165 ? 5.081 5.159 -13.144 1.00 92.50 165 ILE A C 1
ATOM 1201 O O . ILE A 1 165 ? 5.562 4.441 -12.269 1.00 92.50 165 ILE A O 1
ATOM 1205 N N . ASN A 1 166 ? 4.730 6.422 -12.885 1.00 93.38 166 ASN A N 1
ATOM 1206 C CA . ASN A 1 166 ? 4.924 7.043 -11.573 1.00 93.38 166 ASN A CA 1
ATOM 1207 C C . ASN A 1 166 ? 3.881 6.605 -10.539 1.00 93.38 166 ASN A C 1
ATOM 1209 O O . ASN A 1 166 ? 4.168 6.674 -9.346 1.00 93.38 166 ASN A O 1
ATOM 1213 N N . ASN A 1 167 ? 2.711 6.132 -10.971 1.00 94.50 167 ASN A N 1
ATOM 1214 C CA . ASN A 1 167 ? 1.638 5.679 -10.078 1.00 94.50 167 ASN A CA 1
ATOM 1215 C C . ASN A 1 167 ? 1.374 4.172 -10.182 1.00 94.50 167 ASN A C 1
ATOM 1217 O O . ASN A 1 167 ? 0.891 3.565 -9.231 1.00 94.50 167 ASN A O 1
ATOM 1221 N N . ASN A 1 168 ? 1.720 3.557 -11.312 1.00 95.69 168 ASN A N 1
ATOM 1222 C CA . ASN A 1 168 ? 1.377 2.180 -11.643 1.00 95.69 168 ASN A CA 1
ATOM 1223 C C . ASN A 1 168 ? 2.648 1.329 -11.764 1.00 95.69 168 ASN A C 1
ATOM 1225 O O . ASN A 1 168 ? 2.994 0.804 -12.823 1.00 95.69 168 ASN A O 1
ATOM 1229 N N . PHE A 1 169 ? 3.352 1.205 -10.645 1.00 96.50 169 PHE A N 1
ATOM 1230 C CA . PHE A 1 169 ? 4.585 0.433 -10.508 1.00 96.50 169 PHE A CA 1
ATOM 1231 C C . PHE A 1 169 ? 4.451 -0.597 -9.388 1.00 96.50 169 PHE A C 1
ATOM 1233 O O . PHE A 1 169 ? 3.624 -0.427 -8.497 1.00 96.50 169 PHE A O 1
ATOM 1240 N N . ALA A 1 170 ? 5.276 -1.644 -9.427 1.00 97.88 170 ALA A N 1
ATOM 1241 C CA . ALA A 1 170 ? 5.349 -2.644 -8.364 1.00 97.88 170 ALA A CA 1
ATOM 1242 C C . ALA A 1 170 ? 6.422 -2.279 -7.328 1.00 97.88 170 ALA A C 1
ATOM 1244 O O . ALA A 1 170 ? 6.176 -2.344 -6.124 1.00 97.88 170 ALA A O 1
ATOM 1245 N N . LEU A 1 171 ? 7.603 -1.868 -7.802 1.00 97.81 171 LEU A N 1
ATOM 1246 C CA . LEU A 1 171 ? 8.728 -1.443 -6.970 1.00 97.81 171 LEU A CA 1
ATOM 1247 C C . LEU A 1 171 ? 9.303 -0.137 -7.508 1.00 97.81 171 LEU A C 1
ATOM 1249 O O . LEU A 1 171 ? 9.498 -0.001 -8.716 1.00 97.81 171 LEU A O 1
ATOM 1253 N N . ARG A 1 172 ? 9.599 0.805 -6.613 1.00 97.12 172 ARG A N 1
ATOM 1254 C CA . ARG A 1 172 ? 10.368 2.010 -6.934 1.00 97.12 172 ARG A CA 1
ATOM 1255 C C . ARG A 1 172 ? 11.377 2.290 -5.838 1.00 97.12 172 ARG A C 1
ATOM 1257 O O . ARG A 1 172 ? 11.006 2.275 -4.671 1.00 97.12 172 ARG A O 1
ATOM 1264 N N . GLN A 1 173 ? 12.604 2.620 -6.213 1.00 97.56 173 GLN A N 1
ATOM 1265 C CA . GLN A 1 173 ? 13.574 3.202 -5.294 1.00 97.56 173 GLN A CA 1
ATOM 1266 C C . GLN A 1 173 ? 14.023 4.559 -5.824 1.00 97.56 173 GLN A C 1
ATOM 1268 O O . GLN A 1 173 ? 14.472 4.671 -6.965 1.00 97.56 173 GLN A O 1
ATOM 1273 N N . VAL A 1 174 ? 13.861 5.599 -5.013 1.00 95.06 174 VAL A N 1
ATOM 1274 C CA . VAL A 1 174 ? 14.329 6.950 -5.352 1.00 95.06 174 VAL A CA 1
ATOM 1275 C C . VAL A 1 174 ? 15.818 7.090 -5.018 1.00 95.06 174 VAL A C 1
ATOM 1277 O O . VAL A 1 174 ? 16.373 6.308 -4.245 1.00 95.06 174 VAL A O 1
ATOM 1280 N N . SER A 1 175 ? 16.483 8.115 -5.553 1.00 93.81 175 SER A N 1
ATOM 1281 C CA . SER A 1 175 ? 17.930 8.315 -5.369 1.00 93.81 175 SER A CA 1
ATOM 1282 C C . SER A 1 175 ? 18.367 8.575 -3.918 1.00 93.81 175 SER A C 1
ATOM 1284 O O . SER A 1 175 ? 19.552 8.478 -3.619 1.00 93.81 175 SER A O 1
ATOM 1286 N N . THR A 1 176 ? 17.437 8.893 -3.010 1.00 95.06 176 THR A N 1
ATOM 1287 C CA . THR A 1 176 ? 17.697 9.018 -1.562 1.00 95.06 176 THR A CA 1
ATOM 1288 C C . THR A 1 176 ? 17.677 7.674 -0.824 1.00 95.06 176 THR A C 1
ATOM 1290 O O . THR A 1 176 ? 18.002 7.628 0.359 1.00 95.06 176 THR A O 1
ATOM 1293 N N . GLY A 1 177 ? 17.308 6.581 -1.500 1.00 95.06 177 GLY A N 1
ATOM 1294 C CA . GLY A 1 177 ? 17.245 5.229 -0.943 1.00 95.06 177 GLY A CA 1
ATOM 1295 C C . GLY A 1 177 ? 15.863 4.798 -0.446 1.00 95.06 177 GLY A C 1
ATOM 1296 O O . GLY A 1 177 ? 15.684 3.613 -0.161 1.00 95.06 177 GLY A O 1
ATOM 1297 N N . GLU A 1 178 ? 14.884 5.708 -0.388 1.00 96.69 178 GLU A N 1
ATOM 1298 C CA . GLU A 1 178 ? 13.499 5.378 -0.035 1.00 96.69 178 GLU A CA 1
ATOM 1299 C C . GLU A 1 178 ? 12.909 4.375 -1.045 1.00 96.69 178 GLU A C 1
ATOM 1301 O O . GLU A 1 178 ? 13.022 4.540 -2.264 1.00 96.69 178 GLU A O 1
ATOM 1306 N N . LEU A 1 179 ? 12.320 3.299 -0.514 1.00 97.12 179 LEU A N 1
ATOM 1307 C CA . LEU A 1 179 ? 11.761 2.179 -1.266 1.00 97.12 179 LEU A CA 1
ATOM 1308 C C . LEU A 1 179 ? 10.240 2.184 -1.146 1.00 97.12 179 LEU A C 1
ATOM 1310 O O . LEU A 1 179 ? 9.693 2.175 -0.046 1.00 97.12 179 LEU A O 1
ATOM 1314 N N . HIS A 1 180 ? 9.564 2.097 -2.284 1.00 96.81 180 HIS A N 1
ATOM 1315 C CA . HIS A 1 180 ? 8.118 1.974 -2.363 1.00 96.81 180 HIS A CA 1
ATOM 1316 C C . HIS A 1 180 ? 7.734 0.609 -2.932 1.00 96.81 180 HIS A C 1
ATOM 1318 O O . HIS A 1 180 ? 8.195 0.224 -4.010 1.00 96.81 180 HIS A O 1
ATOM 1324 N N . LEU A 1 181 ? 6.834 -0.080 -2.231 1.00 96.81 181 LEU A N 1
ATOM 1325 C CA . LEU A 1 181 ? 6.045 -1.185 -2.767 1.00 96.81 181 LEU A CA 1
ATOM 1326 C C . LEU A 1 181 ? 4.663 -0.634 -3.083 1.00 96.81 181 LEU A C 1
ATOM 1328 O O . LEU A 1 181 ? 4.065 0.033 -2.241 1.00 96.81 181 LEU A O 1
ATOM 1332 N N . ASN A 1 182 ? 4.170 -0.893 -4.286 1.00 97.00 182 ASN A N 1
ATOM 1333 C CA . ASN A 1 182 ? 2.963 -0.237 -4.754 1.00 97.00 182 ASN A CA 1
ATOM 1334 C C . ASN A 1 182 ? 2.100 -1.157 -5.619 1.00 97.00 182 ASN A C 1
ATOM 1336 O O . ASN A 1 182 ? 2.565 -2.140 -6.197 1.00 97.00 182 ASN A O 1
ATOM 1340 N N . ALA A 1 183 ? 0.826 -0.800 -5.694 1.00 96.06 183 ALA A N 1
ATOM 1341 C CA . ALA A 1 183 ? -0.108 -1.252 -6.701 1.00 96.06 183 ALA A CA 1
ATOM 1342 C C . ALA A 1 183 ? -0.982 -0.047 -7.096 1.00 96.06 183 ALA A C 1
ATOM 1344 O O . ALA A 1 183 ? -1.191 0.843 -6.270 1.00 96.06 183 ALA A O 1
ATOM 1345 N N . PRO A 1 184 ? -1.498 0.011 -8.335 1.00 94.25 184 PRO A N 1
ATOM 1346 C CA . PRO A 1 184 ? -2.408 1.079 -8.745 1.00 94.25 184 PRO A CA 1
ATOM 1347 C C . PRO A 1 184 ? -3.604 1.219 -7.790 1.00 94.25 184 PRO A C 1
ATOM 1349 O O . PRO A 1 184 ? -4.052 0.232 -7.207 1.00 94.25 184 PRO A O 1
ATOM 1352 N N . THR A 1 185 ? -4.167 2.422 -7.659 1.00 90.56 185 THR A N 1
ATOM 1353 C CA . THR A 1 185 ? -5.349 2.663 -6.812 1.00 90.56 185 THR A CA 1
ATOM 1354 C C . THR A 1 185 ? -6.473 1.665 -7.114 1.00 90.56 185 THR A C 1
ATOM 1356 O O . THR A 1 185 ? -6.790 1.402 -8.275 1.00 90.56 185 THR A O 1
ATOM 1359 N N . GLY A 1 186 ? -7.074 1.099 -6.063 1.00 92.75 186 GLY A N 1
ATOM 1360 C CA . GLY A 1 186 ? -8.105 0.062 -6.167 1.00 92.75 186 GLY A CA 1
ATOM 1361 C C . GLY A 1 186 ? -7.563 -1.363 -6.334 1.00 92.75 186 GLY A C 1
ATOM 1362 O O . GLY A 1 186 ? -8.348 -2.309 -6.332 1.00 92.75 186 GLY A O 1
ATOM 1363 N N . GLN A 1 187 ? -6.245 -1.541 -6.453 1.00 95.69 187 GLN A N 1
ATOM 1364 C CA . GLN A 1 187 ? -5.595 -2.851 -6.453 1.00 95.69 187 GLN A CA 1
ATOM 1365 C C . GLN A 1 187 ? -5.070 -3.211 -5.064 1.00 95.69 187 GLN A C 1
ATOM 1367 O O . GLN A 1 187 ? -4.779 -2.353 -4.235 1.00 95.69 187 GLN A O 1
ATOM 1372 N N . LEU A 1 188 ? -4.938 -4.512 -4.824 1.00 95.75 188 LEU A N 1
ATOM 1373 C CA . LEU A 1 188 ? -4.452 -5.048 -3.558 1.00 95.75 188 LEU A CA 1
ATOM 1374 C C . LEU A 1 188 ? -2.922 -5.091 -3.535 1.00 95.75 188 LEU A C 1
ATOM 1376 O O . LEU A 1 188 ? -2.291 -5.483 -4.518 1.00 95.75 188 LEU A O 1
ATOM 1380 N N . ILE A 1 189 ? -2.335 -4.822 -2.371 1.00 97.06 189 ILE A N 1
ATOM 1381 C CA . ILE A 1 189 ? -0.955 -5.222 -2.055 1.00 97.06 189 ILE A CA 1
ATOM 1382 C C . ILE A 1 189 ? -1.048 -6.357 -1.042 1.00 97.06 189 ILE A C 1
ATOM 1384 O O . ILE A 1 189 ? -1.811 -6.260 -0.089 1.00 97.06 189 ILE A O 1
ATOM 1388 N N . SER A 1 190 ? -0.313 -7.457 -1.224 1.00 96.62 190 SER A N 1
ATOM 1389 C CA . SER A 1 190 ? -0.370 -8.575 -0.272 1.00 96.62 190 SER A CA 1
ATOM 1390 C C . SER A 1 190 ? 0.973 -9.267 -0.085 1.00 96.62 190 SER A C 1
ATOM 1392 O O . SER A 1 190 ? 1.666 -9.589 -1.047 1.00 96.62 190 SER A O 1
ATOM 1394 N N . LEU A 1 191 ? 1.309 -9.544 1.174 1.00 97.00 191 LEU A N 1
ATOM 1395 C CA . LEU A 1 191 ? 2.380 -10.447 1.569 1.00 97.00 191 LEU A CA 1
ATOM 1396 C C . LEU A 1 191 ? 1.777 -11.831 1.797 1.00 97.00 191 LEU A C 1
ATOM 1398 O O . LEU A 1 191 ? 0.889 -12.006 2.640 1.00 97.00 191 LEU A O 1
ATOM 1402 N N . ARG A 1 192 ? 2.252 -12.816 1.032 1.00 96.88 192 ARG A N 1
ATOM 1403 C CA . ARG A 1 192 ? 1.707 -14.178 1.026 1.00 96.88 192 ARG A CA 1
ATOM 1404 C C . ARG A 1 192 ? 2.725 -15.201 1.507 1.00 96.88 192 ARG A C 1
ATOM 1406 O O . ARG A 1 192 ? 3.907 -15.101 1.202 1.00 96.88 192 ARG A O 1
ATOM 1413 N N . GLN A 1 193 ? 2.250 -16.231 2.196 1.00 96.69 193 GLN A N 1
ATOM 1414 C CA . GLN A 1 193 ? 3.023 -17.418 2.550 1.00 96.69 193 GLN A CA 1
ATOM 1415 C C . GLN A 1 193 ? 2.540 -18.609 1.718 1.00 96.69 193 GLN A C 1
ATOM 1417 O O . GLN A 1 193 ? 1.341 -18.880 1.656 1.00 96.69 193 GLN A O 1
ATOM 1422 N N . GLY A 1 194 ? 3.466 -19.321 1.068 1.00 96.56 194 GLY A N 1
ATOM 1423 C CA . GLY A 1 194 ? 3.122 -20.443 0.184 1.00 96.56 194 GLY A CA 1
ATOM 1424 C C . GLY A 1 194 ? 2.321 -20.024 -1.056 1.00 96.56 194 GLY A C 1
ATOM 1425 O O . GLY A 1 194 ? 1.545 -20.812 -1.580 1.00 96.56 194 GLY A O 1
ATOM 1426 N N . GLY A 1 195 ? 2.444 -18.761 -1.482 1.00 92.38 195 GLY A N 1
ATOM 1427 C CA . GLY A 1 195 ? 1.799 -18.212 -2.682 1.00 92.38 195 GLY A CA 1
ATOM 1428 C C . GLY A 1 195 ? 0.308 -17.886 -2.548 1.00 92.38 195 GLY A C 1
ATOM 1429 O O . GLY A 1 195 ? -0.170 -16.997 -3.243 1.00 92.38 195 GLY A O 1
ATOM 1430 N N . LEU A 1 196 ? -0.419 -18.534 -1.634 1.00 91.94 196 LEU A N 1
ATOM 1431 C CA . LEU A 1 196 ? -1.874 -18.375 -1.509 1.00 91.94 196 LEU A CA 1
ATOM 1432 C C . LEU A 1 196 ? -2.287 -17.633 -0.236 1.00 91.94 196 LEU A C 1
ATOM 1434 O O . LEU A 1 196 ? -3.107 -16.716 -0.299 1.00 91.94 196 LEU A O 1
ATOM 1438 N N . SER A 1 197 ? -1.694 -17.986 0.905 1.00 95.12 197 SER A N 1
ATOM 1439 C CA . SER A 1 197 ? -2.129 -17.501 2.217 1.00 95.12 197 SER A CA 1
ATOM 1440 C C . SER A 1 197 ? -1.685 -16.066 2.459 1.00 95.12 197 SER A C 1
ATOM 1442 O O . SER A 1 197 ? -0.495 -15.813 2.635 1.00 95.12 197 SER A O 1
ATOM 1444 N N . VAL A 1 198 ? -2.627 -15.127 2.520 1.00 96.25 198 VAL A N 1
ATOM 1445 C CA . VAL A 1 198 ? -2.332 -13.728 2.853 1.00 96.25 198 VAL A CA 1
ATOM 1446 C C . VAL A 1 198 ? -2.009 -13.600 4.340 1.00 96.25 198 VAL A C 1
ATOM 1448 O O . VAL A 1 198 ? -2.747 -14.088 5.194 1.00 96.25 198 VAL A O 1
ATOM 1451 N N . ARG A 1 199 ? -0.887 -12.951 4.654 1.00 96.25 199 ARG A N 1
ATOM 1452 C CA . ARG A 1 199 ? -0.458 -12.654 6.030 1.00 96.25 199 ARG A CA 1
ATOM 1453 C C . ARG A 1 199 ? -0.613 -11.181 6.377 1.00 96.25 199 ARG A C 1
ATOM 1455 O O . ARG A 1 199 ? -0.974 -10.868 7.506 1.00 96.25 199 ARG A O 1
ATOM 1462 N N . LEU A 1 200 ? -0.392 -10.308 5.403 1.00 97.31 200 LEU A N 1
ATOM 1463 C CA . LEU A 1 200 ? -0.611 -8.872 5.500 1.00 97.31 200 LEU A CA 1
ATOM 1464 C C . LEU A 1 200 ? -1.102 -8.378 4.143 1.00 97.31 200 LEU A C 1
ATOM 1466 O O . LEU A 1 200 ? -0.524 -8.756 3.123 1.00 97.31 200 LEU A O 1
ATOM 1470 N N . GLY A 1 201 ? -2.138 -7.554 4.126 1.00 96.81 201 GLY A N 1
ATOM 1471 C CA . GLY A 1 201 ? -2.674 -6.961 2.911 1.00 96.81 201 GLY A CA 1
ATOM 1472 C C . GLY A 1 201 ? -2.963 -5.477 3.072 1.00 96.81 201 GLY A C 1
ATOM 1473 O O . GLY A 1 201 ? -3.226 -5.010 4.175 1.00 96.81 201 GLY A O 1
ATOM 1474 N N . ILE A 1 202 ? -2.927 -4.753 1.959 1.00 97.12 202 ILE A N 1
ATOM 1475 C CA . ILE A 1 202 ? -3.547 -3.442 1.800 1.00 97.12 202 ILE A CA 1
ATOM 1476 C C . ILE A 1 202 ? -4.748 -3.655 0.884 1.00 97.12 202 ILE A C 1
ATOM 1478 O O . ILE A 1 202 ? -4.596 -4.194 -0.218 1.00 97.12 202 ILE A O 1
ATOM 1482 N N . SER A 1 203 ? -5.934 -3.304 1.373 1.00 95.62 203 SER A N 1
ATOM 1483 C CA . SER A 1 203 ? -7.180 -3.457 0.627 1.00 95.62 203 SER A CA 1
ATOM 1484 C C . SER A 1 203 ? -7.281 -2.473 -0.535 1.00 95.62 203 SER A C 1
ATOM 1486 O O . SER A 1 203 ? -6.516 -1.516 -0.640 1.00 95.62 203 SER A O 1
ATOM 1488 N N . ALA A 1 204 ? -8.301 -2.650 -1.376 1.00 94.19 204 ALA A N 1
ATOM 1489 C CA . ALA A 1 204 ? -8.612 -1.706 -2.446 1.00 94.19 204 ALA A CA 1
ATOM 1490 C C . ALA A 1 204 ? -8.963 -0.295 -1.924 1.00 94.19 204 ALA A C 1
ATOM 1492 O O . ALA A 1 204 ? -8.867 0.670 -2.680 1.00 94.19 204 ALA A O 1
ATOM 1493 N N . LEU A 1 205 ? -9.352 -0.177 -0.647 1.00 93.50 205 LEU A N 1
ATOM 1494 C CA . LEU A 1 205 ? -9.643 1.092 0.027 1.00 93.50 205 LEU A CA 1
ATOM 1495 C C . LEU A 1 205 ? -8.415 1.694 0.728 1.00 93.50 205 LEU A C 1
ATOM 1497 O O . LEU A 1 205 ? -8.498 2.801 1.250 1.00 93.50 205 LEU A O 1
ATOM 1501 N N . GLY A 1 206 ? -7.280 0.987 0.738 1.00 94.50 206 GLY A N 1
ATOM 1502 C CA . GLY A 1 206 ? -6.041 1.444 1.366 1.00 94.50 206 GLY A CA 1
ATOM 1503 C C . GLY A 1 206 ? -5.883 1.065 2.843 1.00 94.50 206 GLY A C 1
ATOM 1504 O O . GLY A 1 206 ? -4.920 1.504 3.467 1.00 94.50 206 GLY A O 1
ATOM 1505 N N . ASN A 1 207 ? -6.772 0.240 3.408 1.00 96.31 207 ASN A N 1
ATOM 1506 C CA . ASN A 1 207 ? -6.662 -0.207 4.801 1.00 96.31 207 ASN A CA 1
ATOM 1507 C C . ASN A 1 207 ? -5.677 -1.376 4.935 1.00 96.31 207 ASN A C 1
ATOM 1509 O O . ASN A 1 207 ? -5.624 -2.265 4.083 1.00 96.31 207 ASN A O 1
ATOM 1513 N N . VAL A 1 208 ? -4.919 -1.396 6.031 1.00 97.31 208 VAL A N 1
ATOM 1514 C CA . VAL A 1 208 ? -3.942 -2.434 6.372 1.00 97.31 208 VAL A CA 1
ATOM 1515 C C . VAL A 1 208 ? -4.627 -3.554 7.147 1.00 97.31 208 VAL A C 1
ATOM 1517 O O . VAL A 1 208 ? -5.182 -3.338 8.223 1.00 97.31 208 VAL A O 1
ATOM 1520 N N . ILE A 1 209 ? -4.550 -4.775 6.626 1.00 97.19 209 ILE A N 1
ATOM 1521 C CA . ILE A 1 209 ? -5.247 -5.939 7.170 1.00 97.19 209 ILE A CA 1
ATOM 1522 C C . ILE A 1 209 ? -4.243 -7.047 7.481 1.00 97.19 209 ILE A C 1
ATOM 1524 O O . ILE A 1 209 ? -3.562 -7.570 6.598 1.00 97.19 209 ILE A O 1
ATOM 1528 N N . VAL A 1 210 ? -4.162 -7.448 8.746 1.00 97.06 210 VAL A N 1
ATOM 1529 C CA . VAL A 1 210 ? -3.381 -8.613 9.176 1.00 97.06 210 VAL A CA 1
ATOM 1530 C C . VAL A 1 210 ? -4.233 -9.870 9.023 1.00 97.06 210 VAL A C 1
ATOM 1532 O O . VAL A 1 210 ? -5.370 -9.918 9.484 1.00 97.06 210 VAL A O 1
ATOM 1535 N N . GLY A 1 211 ? -3.679 -10.902 8.384 1.00 94.94 211 GLY A N 1
ATOM 1536 C CA . GLY A 1 211 ? -4.371 -12.170 8.129 1.00 94.94 211 GLY A CA 1
ATOM 1537 C C . GLY A 1 211 ? -5.386 -12.129 6.980 1.00 94.94 211 GLY A C 1
ATOM 1538 O O . GLY A 1 211 ? -6.148 -13.078 6.817 1.00 94.94 211 GLY A O 1
ATOM 1539 N N . GLY A 1 212 ? -5.397 -11.063 6.175 1.00 94.25 212 GLY A N 1
ATOM 1540 C CA . GLY A 1 212 ? -6.324 -10.885 5.058 1.00 94.25 212 GLY A CA 1
ATOM 1541 C C . GLY A 1 212 ? -5.926 -9.726 4.140 1.00 94.25 212 GLY A C 1
ATOM 1542 O O . GLY A 1 212 ? -4.887 -9.105 4.326 1.00 94.25 212 GLY A O 1
ATOM 1543 N N . GLN A 1 213 ? -6.743 -9.467 3.121 1.00 94.00 213 GLN A N 1
ATOM 1544 C CA . GLN A 1 213 ? -6.585 -8.356 2.159 1.00 94.00 213 GLN A CA 1
ATOM 1545 C C . GLN A 1 213 ? -7.939 -7.748 1.747 1.00 94.00 213 GLN A C 1
ATOM 1547 O O . GLN A 1 213 ? -8.033 -7.010 0.770 1.00 94.00 213 GLN A O 1
ATOM 1552 N N . SER A 1 214 ? -8.995 -8.106 2.472 1.00 93.50 214 SER A N 1
ATOM 1553 C CA . SER A 1 214 ? -10.353 -7.604 2.302 1.00 93.50 214 SER A CA 1
ATOM 1554 C C . SER A 1 214 ? -10.832 -7.084 3.649 1.00 93.50 214 SER A C 1
ATOM 1556 O O . SER A 1 214 ? -10.435 -7.626 4.683 1.00 93.50 214 SER A O 1
ATOM 1558 N N . GLU A 1 215 ? -11.655 -6.041 3.616 1.00 93.81 215 GLU A N 1
ATOM 1559 C CA . GLU A 1 215 ? -12.222 -5.425 4.815 1.00 93.81 215 GLU A CA 1
ATOM 1560 C C . GLU A 1 215 ? -12.911 -6.473 5.698 1.00 93.81 215 GLU A C 1
ATOM 1562 O O . GLU A 1 215 ? -13.592 -7.375 5.202 1.00 93.81 215 GLU A O 1
ATOM 1567 N N . LEU A 1 216 ? -12.743 -6.355 7.015 1.00 93.19 216 LEU A N 1
ATOM 1568 C CA . LEU A 1 216 ? -13.491 -7.167 7.962 1.00 93.19 216 LEU A CA 1
ATOM 1569 C C . LEU A 1 216 ? -14.963 -6.755 7.914 1.00 93.19 216 LEU A C 1
ATOM 1571 O O . LEU A 1 216 ? -15.304 -5.578 8.047 1.00 93.19 216 LEU A O 1
ATOM 1575 N N . ALA A 1 217 ? -15.849 -7.740 7.772 1.00 91.00 217 ALA A N 1
ATOM 1576 C CA . ALA A 1 217 ? -17.279 -7.507 7.900 1.00 91.00 217 ALA A CA 1
ATOM 1577 C C . ALA A 1 217 ? -17.571 -6.883 9.274 1.00 91.00 217 ALA A C 1
ATOM 1579 O O . ALA A 1 217 ? -17.154 -7.411 10.303 1.00 91.00 217 ALA A O 1
ATOM 1580 N N . GLY A 1 218 ? -18.264 -5.745 9.282 1.00 86.50 218 GLY A N 1
ATOM 1581 C CA . GLY A 1 218 ? -18.551 -5.013 10.514 1.00 86.50 218 GLY A CA 1
ATOM 1582 C C . GLY A 1 218 ? -17.399 -4.149 11.049 1.00 86.50 218 GLY A C 1
ATOM 1583 O O . GLY A 1 218 ? -17.486 -3.676 12.180 1.00 86.50 218 GLY A O 1
ATOM 1584 N N . ALA A 1 219 ? -16.329 -3.912 10.283 1.00 90.75 219 ALA A N 1
ATOM 1585 C CA . ALA A 1 219 ? -15.356 -2.877 10.627 1.00 90.75 219 ALA A CA 1
ATOM 1586 C C . ALA A 1 219 ? -15.976 -1.475 10.432 1.00 90.75 219 ALA A C 1
ATOM 1588 O O . ALA A 1 219 ? -16.519 -1.196 9.359 1.00 90.75 219 ALA A O 1
ATOM 1589 N N . PRO A 1 220 ? -15.899 -0.569 11.426 1.00 89.50 220 PRO A N 1
ATOM 1590 C CA . PRO A 1 220 ? -16.330 0.812 11.245 1.00 89.50 220 PRO A CA 1
ATOM 1591 C C . PRO A 1 220 ? -15.542 1.554 10.162 1.00 89.50 220 PRO A C 1
ATOM 1593 O O . PRO A 1 220 ? -14.356 1.288 9.942 1.00 89.50 220 PRO A O 1
ATOM 1596 N N . ALA A 1 221 ? -16.180 2.540 9.529 1.00 86.69 221 ALA A N 1
ATOM 1597 C CA . ALA A 1 221 ? -15.514 3.427 8.580 1.00 86.69 221 ALA A CA 1
ATOM 1598 C C . ALA A 1 221 ? -14.293 4.111 9.225 1.00 86.69 221 ALA A C 1
ATOM 1600 O O . ALA A 1 221 ? -14.356 4.554 10.369 1.00 86.69 221 ALA A O 1
ATOM 1601 N N . GLY A 1 222 ? -13.182 4.191 8.489 1.00 86.88 222 GLY A N 1
ATOM 1602 C CA . GLY A 1 222 ? -11.928 4.758 8.998 1.00 86.88 222 GLY A CA 1
ATOM 1603 C C . GLY A 1 222 ? -11.061 3.790 9.812 1.00 86.88 222 GLY A C 1
ATOM 1604 O O . GLY A 1 222 ? -10.008 4.195 10.298 1.00 86.88 222 GLY A O 1
ATOM 1605 N N . SER A 1 223 ? -11.444 2.513 9.936 1.00 93.31 223 SER A N 1
ATOM 1606 C CA . SER A 1 223 ? -10.601 1.472 10.545 1.00 93.31 223 SER A CA 1
ATOM 1607 C C . SER A 1 223 ? -9.389 1.146 9.660 1.00 93.31 223 SER A C 1
ATOM 1609 O O . SER A 1 223 ? -9.405 0.172 8.906 1.00 93.31 223 SER A O 1
ATOM 1611 N N . VAL A 1 224 ? -8.336 1.967 9.753 1.00 95.75 224 VAL A N 1
ATOM 1612 C CA . VAL A 1 224 ? -7.121 1.850 8.924 1.00 95.75 224 VAL A CA 1
ATOM 1613 C C . VAL A 1 224 ? -6.366 0.550 9.189 1.00 95.75 224 VAL A C 1
ATOM 1615 O O . VAL A 1 224 ? -5.863 -0.055 8.250 1.00 95.75 224 VAL A O 1
ATOM 1618 N N . LEU A 1 225 ? -6.279 0.108 10.448 1.00 96.38 225 LEU A N 1
ATOM 1619 C CA . LEU A 1 225 ? -5.657 -1.165 10.817 1.00 96.38 225 LEU A CA 1
ATOM 1620 C C . LEU A 1 225 ? -6.728 -2.159 11.259 1.00 96.38 225 LEU A C 1
ATOM 1622 O O . LEU A 1 225 ? -7.453 -1.912 12.220 1.00 96.38 225 LEU A O 1
ATOM 1626 N N . GLN A 1 226 ? -6.777 -3.311 10.597 1.00 95.94 226 GLN A N 1
ATOM 1627 C CA . GLN A 1 226 ? -7.700 -4.396 10.909 1.00 95.94 226 GLN A CA 1
ATOM 1628 C C . GLN A 1 226 ? -6.932 -5.701 11.099 1.00 95.94 226 GLN A C 1
ATOM 1630 O O . GLN A 1 226 ? -5.935 -5.967 10.427 1.00 95.94 226 GLN A O 1
ATOM 1635 N N . VAL A 1 227 ? -7.389 -6.539 12.026 1.00 95.19 227 VAL A N 1
ATOM 1636 C CA . VAL A 1 227 ? -6.723 -7.804 12.349 1.00 95.19 227 VAL A CA 1
ATOM 1637 C C . VAL A 1 227 ? -7.741 -8.926 12.281 1.00 95.19 227 VAL A C 1
ATOM 1639 O O . VAL A 1 227 ? -8.645 -9.010 13.111 1.00 95.19 227 VAL A O 1
ATOM 1642 N N . PHE A 1 228 ? -7.578 -9.820 11.309 1.00 90.62 228 PHE A N 1
ATOM 1643 C CA . PHE A 1 228 ? -8.356 -11.046 11.253 1.00 90.62 228 PHE A CA 1
ATOM 1644 C C . PHE A 1 228 ? -7.850 -12.015 12.331 1.00 90.62 228 PHE A C 1
ATOM 1646 O O . PHE A 1 228 ? -6.827 -12.681 12.165 1.00 90.62 228 PHE A O 1
ATOM 1653 N N . GLY A 1 229 ? -8.557 -12.083 13.461 1.00 86.44 229 GLY A N 1
ATOM 1654 C CA . GLY A 1 229 ? -8.214 -12.956 14.585 1.00 86.44 229 GLY A CA 1
ATOM 1655 C C . GLY A 1 229 ? -7.793 -12.192 15.841 1.00 86.44 229 GLY A C 1
ATOM 1656 O O . GLY A 1 229 ? -8.368 -11.161 16.174 1.00 86.44 229 GLY A O 1
ATOM 1657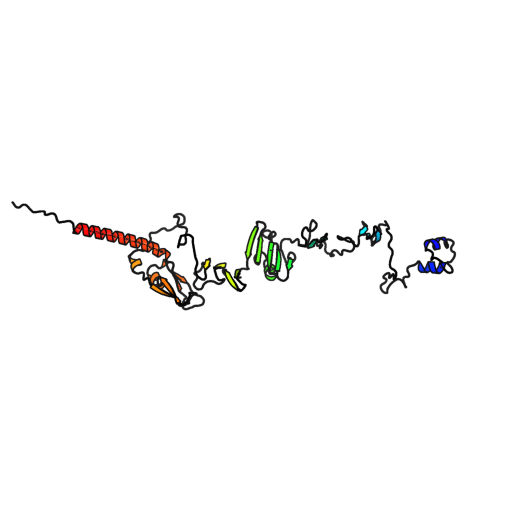 N N . GLY A 1 230 ? -6.855 -12.754 16.606 1.00 86.62 230 GLY A N 1
ATOM 1658 C CA . GLY A 1 230 ? -6.358 -12.156 17.848 1.00 86.62 230 GLY A CA 1
ATOM 1659 C C . GLY A 1 230 ? -5.057 -11.380 17.647 1.00 86.62 230 GLY A C 1
ATOM 1660 O O . GLY A 1 230 ? -4.232 -11.761 16.822 1.00 86.62 230 GLY A O 1
ATOM 1661 N N . ALA A 1 231 ? -4.854 -10.337 18.452 1.00 89.75 231 ALA A N 1
ATOM 1662 C CA . ALA A 1 231 ? -3.581 -9.635 18.582 1.00 89.75 231 ALA A CA 1
ATOM 1663 C C . ALA A 1 231 ? -2.977 -9.907 19.968 1.00 89.75 231 ALA A C 1
ATOM 1665 O O . ALA A 1 231 ? -3.697 -9.927 20.967 1.00 89.75 231 ALA A O 1
ATOM 1666 N N . PHE A 1 232 ? -1.661 -10.119 20.031 1.00 88.00 232 PHE A N 1
ATOM 1667 C CA . PHE A 1 232 ? -0.928 -10.314 21.282 1.00 88.00 232 PHE A CA 1
ATOM 1668 C C . PHE A 1 232 ? 0.079 -9.176 21.467 1.00 88.00 232 PHE A C 1
ATOM 1670 O O . PHE A 1 232 ? 1.030 -9.054 20.698 1.00 88.00 232 PHE A O 1
ATOM 1677 N N . LYS A 1 233 ? -0.150 -8.336 22.480 1.00 88.12 233 LYS A N 1
ATOM 1678 C CA . LYS A 1 233 ? 0.667 -7.164 22.816 1.00 88.12 233 LYS A CA 1
ATOM 1679 C C . LYS A 1 233 ? 1.406 -7.438 24.125 1.00 88.12 233 LYS A C 1
ATOM 1681 O O . LYS A 1 233 ? 0.822 -7.350 25.198 1.00 88.12 233 LYS A O 1
ATOM 1686 N N . ASN A 1 234 ? 2.678 -7.827 24.026 1.00 87.75 234 ASN A N 1
ATOM 1687 C CA . ASN A 1 234 ? 3.514 -8.181 25.178 1.00 87.75 234 ASN A CA 1
ATOM 1688 C C . ASN A 1 234 ? 4.410 -7.014 25.616 1.00 87.75 234 ASN A C 1
ATOM 1690 O O . ASN A 1 234 ? 5.631 -7.140 25.644 1.00 87.75 234 ASN A O 1
ATOM 1694 N N . ASP A 1 235 ? 3.807 -5.862 25.902 1.00 87.25 235 ASP A N 1
ATOM 1695 C CA . ASP A 1 235 ? 4.524 -4.659 26.349 1.00 87.25 235 ASP A CA 1
ATOM 1696 C C . ASP A 1 235 ? 4.269 -4.321 27.828 1.00 87.25 235 ASP A C 1
ATOM 1698 O O . ASP A 1 235 ? 4.578 -3.225 28.288 1.00 87.25 235 ASP A O 1
ATOM 1702 N N . GLY A 1 236 ? 3.690 -5.264 28.580 1.00 83.12 236 GLY A N 1
ATOM 1703 C CA . GLY A 1 236 ? 3.332 -5.087 29.989 1.00 83.12 236 GLY A CA 1
ATOM 1704 C C . GLY A 1 236 ? 2.031 -4.311 30.225 1.00 83.12 236 GLY A C 1
ATOM 1705 O O . GLY A 1 236 ? 1.630 -4.161 31.376 1.00 83.12 236 GLY A O 1
ATOM 1706 N N . THR A 1 237 ? 1.340 -3.855 29.172 1.00 81.12 237 THR A N 1
ATOM 1707 C CA . THR A 1 237 ? 0.061 -3.138 29.280 1.00 81.12 237 THR A CA 1
ATOM 1708 C C . THR A 1 237 ? -1.020 -3.797 28.421 1.00 81.12 237 THR A C 1
ATOM 1710 O O . THR A 1 237 ? -0.790 -4.188 27.278 1.00 81.12 237 THR A O 1
ATOM 1713 N N . GLY A 1 238 ? -2.233 -3.922 28.964 1.00 80.62 238 GLY A N 1
ATOM 1714 C CA . GLY A 1 238 ? -3.380 -4.490 28.240 1.00 80.62 238 GLY A CA 1
ATOM 1715 C C . GLY A 1 238 ? -4.169 -3.475 27.406 1.00 80.62 238 GLY A C 1
ATOM 1716 O O . GLY A 1 238 ? -5.081 -3.864 26.682 1.00 80.62 238 GLY A O 1
ATOM 1717 N N . THR A 1 239 ? -3.848 -2.183 27.518 1.00 85.12 239 THR A N 1
ATOM 1718 C CA . THR A 1 239 ? -4.596 -1.074 26.913 1.00 85.12 239 THR A CA 1
ATOM 1719 C C . THR A 1 239 ? -3.808 -0.410 25.786 1.00 85.12 239 THR A C 1
ATOM 1721 O O . THR A 1 239 ? -2.580 -0.521 25.700 1.00 85.12 239 THR A O 1
ATOM 1724 N N . TRP A 1 240 ? -4.523 0.293 24.910 1.00 86.75 240 TRP A N 1
ATOM 1725 C CA . TRP A 1 240 ? -3.928 1.187 23.921 1.00 86.75 240 TRP A CA 1
ATOM 1726 C C . TRP A 1 240 ? -3.747 2.573 24.538 1.00 86.75 240 TRP A C 1
ATOM 1728 O O . TRP A 1 240 ? -4.659 3.089 25.181 1.00 86.75 240 TRP A O 1
ATOM 1738 N N . SER A 1 241 ? -2.569 3.165 24.359 1.00 88.31 241 SER A N 1
ATOM 1739 C CA . SER A 1 241 ? -2.306 4.541 24.781 1.00 88.31 241 SER A CA 1
ATOM 1740 C C . SER A 1 241 ? -2.787 5.514 23.710 1.00 88.31 241 SER A C 1
ATOM 1742 O O . SER A 1 241 ? -2.600 5.269 22.519 1.00 88.31 241 SER A O 1
ATOM 1744 N N . PHE A 1 242 ? -3.361 6.634 24.132 1.00 91.31 242 PHE A N 1
ATOM 1745 C CA . PHE A 1 242 ? -3.801 7.719 23.259 1.00 91.31 242 PHE A CA 1
ATOM 1746 C C . PHE A 1 242 ? -3.420 9.074 23.866 1.00 91.31 242 PHE A C 1
ATOM 1748 O O . PHE A 1 242 ? -3.173 9.188 25.069 1.00 91.31 242 PHE A O 1
ATOM 1755 N N . THR A 1 243 ? -3.340 10.106 23.027 1.00 94.56 243 THR A N 1
ATOM 1756 C CA . THR A 1 243 ? -3.024 11.473 23.458 1.00 94.56 243 THR A CA 1
ATOM 1757 C C . THR A 1 243 ? -4.133 12.017 24.360 1.00 94.56 243 THR A C 1
ATOM 1759 O O . THR A 1 243 ? -5.304 11.974 23.999 1.00 94.56 243 THR A O 1
ATOM 1762 N N . SER A 1 244 ? -3.777 12.536 25.539 1.00 95.31 244 SER A N 1
ATOM 1763 C CA . SER A 1 244 ? -4.750 13.065 26.509 1.00 95.31 244 SER A CA 1
ATOM 1764 C C . SER A 1 244 ? -4.245 14.316 27.253 1.00 95.31 244 SER A C 1
ATOM 1766 O O . SER A 1 244 ? -4.640 14.571 28.393 1.00 95.31 244 SER A O 1
ATOM 1768 N N . ASP A 1 245 ? -3.378 15.111 26.626 1.00 97.56 245 ASP A N 1
ATOM 1769 C CA . ASP A 1 245 ? -2.909 16.392 27.177 1.00 97.56 245 ASP A CA 1
ATOM 1770 C C . ASP A 1 245 ? -4.026 17.449 27.093 1.00 97.56 245 ASP A C 1
ATOM 1772 O O . ASP A 1 245 ? -4.761 17.493 26.105 1.00 97.56 245 ASP A O 1
ATOM 1776 N N . ALA A 1 246 ? -4.155 18.319 28.100 1.00 97.19 246 ALA A N 1
ATOM 1777 C CA . ALA A 1 246 ? -5.181 19.366 28.119 1.00 97.19 246 ALA A CA 1
ATOM 1778 C C . ALA A 1 246 ? -5.116 20.291 26.890 1.00 97.19 246 ALA A C 1
ATOM 1780 O O . ALA A 1 246 ? -6.148 20.720 26.397 1.00 97.19 246 ALA A O 1
ATOM 1781 N N . ARG A 1 247 ? -3.922 20.538 26.334 1.00 97.38 247 ARG A N 1
ATOM 1782 C CA . ARG A 1 247 ? -3.724 21.379 25.134 1.00 97.38 247 ARG A CA 1
ATOM 1783 C C . ARG A 1 247 ? -4.166 20.709 23.834 1.00 97.38 247 ARG A C 1
ATOM 1785 O O . ARG A 1 247 ? -4.194 21.349 22.792 1.00 97.38 247 ARG A O 1
ATOM 1792 N N . THR A 1 248 ? -4.447 19.411 23.890 1.00 97.00 248 THR A N 1
ATOM 1793 C CA . THR A 1 248 ? -4.954 18.620 22.760 1.00 97.00 248 THR A CA 1
ATOM 1794 C C . THR A 1 248 ? -6.457 18.372 22.861 1.00 97.00 248 THR A C 1
ATOM 1796 O O . THR A 1 248 ? -6.997 17.586 22.088 1.00 97.00 248 THR A O 1
ATOM 1799 N N . LYS A 1 249 ? -7.124 19.021 23.824 1.00 96.88 249 LYS A N 1
ATOM 1800 C CA . LYS A 1 249 ? -8.561 18.926 24.071 1.00 96.88 249 LYS A CA 1
ATOM 1801 C C . LYS A 1 249 ? -9.190 20.312 23.978 1.00 96.88 249 LYS A C 1
ATOM 1803 O O . LYS A 1 249 ? -8.568 21.304 24.345 1.00 96.88 249 LYS A O 1
ATOM 1808 N N . ASP A 1 250 ? -10.425 20.340 23.514 1.00 97.31 250 ASP A N 1
ATOM 1809 C CA . ASP A 1 250 ? -11.308 21.502 23.505 1.00 97.31 250 ASP A CA 1
ATOM 1810 C C . ASP A 1 250 ? -12.678 21.053 24.043 1.00 97.31 250 ASP A C 1
ATOM 1812 O O . ASP A 1 250 ? -12.922 19.846 24.119 1.00 97.31 250 ASP A O 1
ATOM 1816 N N . ASP A 1 251 ? -13.526 21.998 24.456 1.00 96.88 251 ASP A N 1
ATOM 1817 C CA . ASP A 1 251 ? -14.860 21.740 25.033 1.00 96.88 251 ASP A CA 1
ATOM 1818 C C . ASP A 1 251 ? -14.846 20.716 26.192 1.00 96.88 251 ASP A C 1
ATOM 1820 O O . ASP A 1 251 ? -15.573 19.723 26.221 1.00 96.88 251 ASP A O 1
ATOM 1824 N N . VAL A 1 252 ? -13.943 20.923 27.158 1.00 96.88 252 VAL A N 1
ATOM 1825 C CA . VAL A 1 252 ? -13.793 20.022 28.311 1.00 96.88 252 VAL A CA 1
ATOM 1826 C C . VAL A 1 252 ? -14.943 20.229 29.298 1.00 96.88 252 VAL A C 1
ATOM 1828 O O . VAL A 1 252 ? -15.040 21.281 29.929 1.00 96.88 252 VAL A O 1
ATOM 1831 N N . GLN A 1 253 ? -15.764 19.193 29.469 1.00 95.94 253 GLN A N 1
ATOM 1832 C CA . GLN A 1 253 ? -16.895 19.145 30.398 1.00 95.94 253 GLN A CA 1
ATOM 1833 C C . GLN A 1 253 ? -16.748 17.968 31.373 1.00 95.94 253 GLN A C 1
ATOM 1835 O O . GLN A 1 253 ? -16.030 16.999 31.096 1.00 95.94 253 GLN A O 1
ATOM 1840 N N . ASP A 1 254 ? -17.422 18.056 32.519 1.00 95.69 254 ASP A N 1
ATOM 1841 C CA . ASP A 1 254 ? -17.492 16.946 33.466 1.00 95.69 254 ASP A CA 1
ATOM 1842 C C . ASP A 1 254 ? -18.298 15.779 32.874 1.00 95.69 254 ASP A C 1
ATOM 1844 O O . ASP A 1 254 ? -19.259 15.960 32.127 1.00 95.69 254 ASP A O 1
ATOM 1848 N N . LEU A 1 255 ? -17.898 14.550 33.210 1.00 95.00 255 LEU A N 1
ATOM 1849 C CA . LEU A 1 255 ? -18.650 13.353 32.844 1.00 95.00 255 LEU A CA 1
ATOM 1850 C C . LEU A 1 255 ? -19.739 13.103 33.894 1.00 95.00 255 LEU A C 1
ATOM 1852 O O . LEU A 1 255 ? -19.444 12.560 34.957 1.00 95.00 255 LEU A O 1
ATOM 1856 N N . ASP A 1 256 ? -20.990 13.428 33.574 1.00 94.31 256 ASP A N 1
ATOM 1857 C CA . ASP A 1 256 ? -22.139 13.294 34.492 1.00 94.31 256 ASP A CA 1
ATOM 1858 C C . ASP A 1 256 ? -22.640 11.847 34.687 1.00 94.31 256 ASP A C 1
ATOM 1860 O O . ASP A 1 256 ? -23.594 11.581 35.424 1.00 94.31 256 ASP A O 1
ATOM 1864 N N . LEU A 1 257 ? -22.013 10.878 34.020 1.00 96.12 257 LEU A N 1
ATOM 1865 C CA . LEU A 1 257 ? -22.348 9.463 34.143 1.00 96.12 257 LEU A CA 1
ATOM 1866 C C . LEU A 1 257 ? -21.661 8.834 35.361 1.00 96.12 257 LEU A C 1
ATOM 1868 O O . LEU A 1 257 ? -20.448 8.967 35.545 1.00 96.12 257 LEU A O 1
ATOM 1872 N N . GLY A 1 258 ? -22.424 8.074 36.151 1.00 96.62 258 GLY A N 1
ATOM 1873 C CA . GLY A 1 258 ? -21.934 7.485 37.397 1.00 96.62 258 GLY A CA 1
ATOM 1874 C C . GLY A 1 258 ? -22.752 6.293 37.893 1.00 96.62 258 GLY A C 1
ATOM 1875 O O . GLY A 1 258 ? -23.116 5.396 37.124 1.00 96.62 258 GLY A O 1
ATOM 1876 N N . LEU A 1 259 ? -23.017 6.227 39.204 1.00 97.50 259 LEU A N 1
ATOM 1877 C CA . LEU A 1 259 ? -23.553 5.014 39.840 1.00 97.50 259 LEU A CA 1
ATOM 1878 C C . LEU A 1 259 ? -24.952 4.655 39.329 1.00 97.50 259 LEU A C 1
ATOM 1880 O O . LEU A 1 259 ? -25.287 3.474 39.219 1.00 97.50 259 LEU A O 1
ATOM 1884 N N . ALA A 1 260 ? -25.782 5.654 39.027 1.00 97.19 260 ALA A N 1
ATOM 1885 C CA . ALA A 1 260 ? -27.148 5.437 38.558 1.00 97.19 260 ALA A CA 1
ATOM 1886 C C . ALA A 1 260 ? -27.195 4.730 37.193 1.00 97.19 260 ALA A C 1
ATOM 1888 O O . ALA A 1 260 ? -28.011 3.827 37.000 1.00 97.19 260 ALA A O 1
ATOM 1889 N N . GLN A 1 261 ? -26.314 5.106 36.265 1.00 96.75 261 GLN A N 1
ATOM 1890 C CA . GLN A 1 261 ? -26.222 4.510 34.932 1.00 96.75 261 GLN A CA 1
ATOM 1891 C C . GLN A 1 261 ? -25.518 3.158 34.988 1.00 96.75 261 GLN A C 1
ATOM 1893 O O . GLN A 1 261 ? -26.022 2.184 34.434 1.00 96.75 261 GLN A O 1
ATOM 1898 N N . LEU A 1 262 ? -24.420 3.049 35.744 1.00 96.06 262 LEU A N 1
ATOM 1899 C CA . LEU A 1 262 ? -23.688 1.789 35.873 1.00 96.06 262 LEU A CA 1
ATOM 1900 C C . LEU A 1 262 ? -24.567 0.654 36.422 1.00 96.06 262 LEU A C 1
ATOM 1902 O O . LEU A 1 262 ? -24.452 -0.484 35.977 1.00 96.06 262 LEU A O 1
ATOM 1906 N N . ARG A 1 263 ? -25.492 0.956 37.345 1.00 97.06 263 ARG A N 1
ATOM 1907 C CA . ARG A 1 263 ? -26.448 -0.024 37.893 1.00 97.06 263 ARG A CA 1
ATOM 1908 C C . ARG A 1 263 ? -27.444 -0.576 36.871 1.00 97.06 263 ARG A C 1
ATOM 1910 O O . ARG A 1 263 ? -28.037 -1.618 37.136 1.00 97.06 263 ARG A O 1
ATOM 1917 N N . GLN A 1 264 ? -27.658 0.118 35.757 1.00 97.44 264 GLN A N 1
ATOM 1918 C CA . GLN A 1 264 ? -28.545 -0.329 34.682 1.00 97.44 264 GLN A CA 1
ATOM 1919 C C . GLN A 1 264 ? -27.818 -1.239 33.686 1.00 97.44 264 GLN A C 1
ATOM 1921 O O . GLN A 1 264 ? -28.463 -1.999 32.966 1.00 97.44 264 GLN A O 1
ATOM 1926 N N . VAL A 1 265 ? -26.481 -1.195 33.655 1.00 97.06 265 VAL A N 1
ATOM 1927 C CA . VAL A 1 265 ? -25.680 -2.024 32.754 1.00 97.06 265 VAL A CA 1
ATOM 1928 C C . VAL A 1 265 ? -25.824 -3.491 33.145 1.00 97.06 265 VAL A C 1
ATOM 1930 O O . VAL A 1 265 ? -25.585 -3.873 34.291 1.00 97.06 265 VAL A O 1
ATOM 1933 N N . ARG A 1 266 ? -26.179 -4.331 32.168 1.00 97.19 266 ARG A N 1
ATOM 1934 C CA . ARG A 1 266 ? -26.340 -5.777 32.334 1.00 97.19 266 ARG A CA 1
ATOM 1935 C C . ARG A 1 266 ? -25.187 -6.536 31.666 1.00 97.19 266 ARG A C 1
ATOM 1937 O O . ARG A 1 266 ? -25.202 -6.712 30.447 1.00 97.19 266 ARG A O 1
ATOM 1944 N N . PRO A 1 267 ? -24.195 -7.034 32.427 1.00 97.19 267 PRO A N 1
ATOM 1945 C CA . PRO A 1 267 ? -23.189 -7.937 31.888 1.00 97.19 267 PRO A CA 1
ATOM 1946 C C . PRO A 1 267 ? -23.821 -9.274 31.492 1.00 97.19 267 PRO A C 1
ATOM 1948 O O . PRO A 1 267 ? -24.594 -9.862 32.249 1.00 97.19 267 PRO A O 1
ATOM 1951 N N . VAL A 1 268 ? -23.458 -9.785 30.321 1.00 98.19 268 VAL A N 1
ATOM 1952 C CA . VAL A 1 268 ? -23.967 -11.046 29.777 1.00 98.19 268 VAL A CA 1
ATOM 1953 C C . VAL A 1 268 ? -22.827 -11.968 29.355 1.00 98.19 268 VAL A C 1
ATOM 1955 O O . VAL A 1 268 ? -21.740 -11.533 28.969 1.00 98.19 268 VAL A O 1
ATOM 1958 N N . ARG A 1 269 ? -23.093 -13.275 29.403 1.00 98.00 269 ARG A N 1
ATOM 1959 C CA . ARG A 1 269 ? -22.300 -14.295 28.708 1.00 98.00 269 ARG A CA 1
ATOM 1960 C C . ARG A 1 269 ? -22.990 -14.609 27.394 1.00 98.00 269 ARG A C 1
ATOM 1962 O O . ARG A 1 269 ? -24.201 -14.808 27.376 1.00 98.00 269 ARG A O 1
ATOM 1969 N N . TYR A 1 270 ? -22.228 -14.692 26.317 1.00 97.62 270 TYR A N 1
ATOM 1970 C CA . TYR A 1 270 ? -22.776 -14.954 24.991 1.00 97.62 270 TYR A CA 1
ATOM 1971 C C . TYR A 1 270 ? -21.882 -15.912 24.202 1.00 97.62 270 TYR A C 1
ATOM 1973 O O . TYR A 1 270 ? -20.749 -16.208 24.591 1.00 97.62 270 TYR A O 1
ATOM 1981 N N . ARG A 1 271 ? -22.411 -16.403 23.080 1.00 97.88 271 ARG A N 1
ATOM 1982 C CA . ARG A 1 271 ? -21.648 -17.071 22.024 1.00 97.88 271 ARG A CA 1
ATOM 1983 C C . ARG A 1 271 ? -21.973 -16.403 20.698 1.00 97.88 271 ARG A C 1
ATOM 1985 O O . ARG A 1 271 ? -23.142 -16.147 20.424 1.00 97.88 271 ARG A O 1
ATOM 1992 N N . TYR A 1 272 ? -20.955 -16.138 19.888 1.00 96.56 272 TYR A N 1
ATOM 1993 C CA . TYR A 1 272 ? -21.162 -15.607 18.543 1.00 96.56 272 TYR A CA 1
ATOM 1994 C C . TYR A 1 272 ? -21.872 -16.625 17.641 1.00 96.56 272 TYR A C 1
ATOM 1996 O O . TYR A 1 272 ? -21.647 -17.832 17.753 1.00 96.56 272 TYR A O 1
ATOM 2004 N N . ASN A 1 273 ? -22.708 -16.135 16.727 1.00 95.19 273 ASN A N 1
ATOM 2005 C CA . ASN A 1 273 ? -23.452 -16.948 15.758 1.00 95.19 273 ASN A CA 1
ATOM 2006 C C . ASN A 1 273 ? -22.768 -17.038 14.379 1.00 95.19 273 ASN A C 1
ATOM 2008 O O . ASN A 1 273 ? -23.261 -17.755 13.517 1.00 95.19 273 ASN A O 1
ATOM 2012 N N . GLY A 1 274 ? -21.649 -16.336 14.167 1.00 93.19 274 GLY A N 1
ATOM 2013 C CA . GLY A 1 274 ? -20.902 -16.345 12.906 1.00 93.19 274 GLY A CA 1
ATOM 2014 C C . GLY A 1 274 ? -21.248 -15.215 11.933 1.00 93.19 274 GLY A C 1
ATOM 2015 O O . GLY A 1 274 ? -20.543 -15.030 10.945 1.00 93.19 274 GLY A O 1
ATOM 2016 N N . ARG A 1 275 ? -22.307 -14.439 12.196 1.00 93.75 275 ARG A N 1
ATOM 2017 C CA . ARG A 1 275 ? -22.684 -13.292 11.354 1.00 93.75 275 ARG A CA 1
ATOM 2018 C C . ARG A 1 275 ? -21.691 -12.142 11.527 1.00 93.75 275 ARG A C 1
ATOM 2020 O O . ARG A 1 275 ? -20.965 -12.097 12.525 1.00 93.75 275 ARG A O 1
ATOM 2027 N N . ALA A 1 276 ? -21.656 -11.236 10.547 1.00 90.31 276 ALA A N 1
ATOM 2028 C CA . ALA A 1 276 ? -20.748 -10.084 10.513 1.00 90.31 276 ALA A CA 1
ATOM 2029 C C . ALA A 1 276 ? -19.271 -10.455 10.775 1.00 90.31 276 ALA A C 1
ATOM 2031 O O . ALA A 1 276 ? -18.582 -9.805 11.551 1.00 90.31 276 ALA A O 1
ATOM 2032 N N . GLY A 1 277 ? -18.795 -11.561 10.190 1.00 87.31 277 GLY A N 1
ATOM 2033 C CA . GLY A 1 277 ? -17.389 -11.980 10.286 1.00 87.31 277 GLY A CA 1
ATOM 2034 C C . GLY A 1 277 ? -16.948 -12.525 11.652 1.00 87.31 277 GLY A C 1
ATOM 2035 O O . GLY A 1 277 ? -15.764 -12.796 11.851 1.00 87.31 277 GLY A O 1
ATOM 2036 N N . THR A 1 278 ? -17.868 -12.711 12.601 1.00 92.06 278 THR A N 1
ATOM 2037 C CA . THR A 1 278 ? -17.545 -13.272 13.921 1.00 92.06 278 THR A CA 1
ATOM 2038 C C . THR A 1 278 ? -17.255 -14.778 13.852 1.00 92.06 278 THR A C 1
ATOM 2040 O O . THR A 1 278 ? -17.683 -15.483 12.943 1.00 92.06 278 THR A O 1
ATOM 2043 N N . THR A 1 279 ? -16.525 -15.324 14.830 1.00 91.25 279 THR A N 1
ATOM 2044 C CA . THR A 1 279 ? -16.268 -16.776 14.900 1.00 91.25 279 THR A CA 1
ATOM 2045 C C . THR A 1 279 ? -17.427 -17.496 15.593 1.00 91.25 279 THR A C 1
ATOM 2047 O O . THR A 1 279 ? -17.577 -17.380 16.811 1.00 91.25 279 THR A O 1
ATOM 2050 N N . ALA A 1 280 ? -18.225 -18.266 14.848 1.00 95.75 280 ALA A N 1
ATOM 2051 C CA . ALA A 1 280 ? -19.348 -19.034 15.396 1.00 95.75 280 ALA A CA 1
ATOM 2052 C C . ALA A 1 280 ? -18.938 -19.915 16.596 1.00 95.75 280 ALA A C 1
ATOM 2054 O O . ALA A 1 280 ? -17.896 -20.569 16.592 1.00 95.75 280 ALA A O 1
ATOM 2055 N N . GLY A 1 281 ? -19.762 -19.921 17.646 1.00 95.94 281 GLY A N 1
ATOM 2056 C CA . GLY A 1 281 ? -19.549 -20.703 18.867 1.00 95.94 281 GLY A CA 1
ATOM 2057 C C . GLY A 1 281 ? -18.542 -20.110 19.860 1.00 95.94 281 GLY A C 1
ATOM 2058 O O . GLY A 1 281 ? -18.516 -20.549 21.014 1.00 95.94 281 GLY A O 1
ATOM 2059 N N . ARG A 1 282 ? -17.755 -19.092 19.474 1.00 95.31 282 ARG A N 1
ATOM 2060 C CA . ARG A 1 282 ? -16.798 -18.432 20.375 1.00 95.31 282 ARG A CA 1
ATOM 2061 C C . ARG A 1 282 ? -17.538 -17.782 21.543 1.00 95.31 282 ARG A C 1
ATOM 2063 O O . ARG A 1 282 ? -18.373 -16.901 21.341 1.00 95.31 282 ARG A O 1
ATOM 2070 N N . ALA A 1 283 ? -17.224 -18.231 22.756 1.00 97.19 283 ALA A N 1
ATOM 2071 C CA . ALA A 1 283 ? -17.791 -17.691 23.984 1.00 97.19 283 ALA A CA 1
ATOM 2072 C C . ALA A 1 283 ? -17.158 -16.342 24.349 1.00 97.19 283 ALA A C 1
ATOM 2074 O O . ALA A 1 283 ? -15.967 -16.124 24.117 1.00 97.19 283 ALA A O 1
ATOM 2075 N N . GLY A 1 284 ? -17.952 -15.466 24.959 1.00 95.19 284 GLY A N 1
ATOM 2076 C CA . GLY A 1 284 ? -17.520 -14.153 25.421 1.00 95.19 284 GLY A CA 1
ATOM 2077 C C . GLY A 1 284 ? -18.285 -13.680 26.656 1.00 95.19 284 GLY A C 1
ATOM 2078 O O . GLY A 1 284 ? -19.301 -14.260 27.052 1.00 95.19 284 GLY A O 1
ATOM 2079 N N . VAL A 1 285 ? -17.761 -12.620 27.264 1.00 97.25 285 VAL A N 1
ATOM 2080 C CA . VAL A 1 285 ? -18.410 -11.828 28.314 1.00 97.25 285 VAL A CA 1
ATOM 2081 C C . VAL A 1 285 ? -18.448 -10.391 27.815 1.00 97.25 285 VAL A C 1
ATOM 2083 O O . VAL A 1 285 ? -17.465 -9.919 27.247 1.00 97.25 285 VAL A O 1
ATOM 2086 N N . GLY A 1 286 ? -19.573 -9.709 27.985 1.00 96.31 286 GLY A N 1
ATOM 2087 C CA . GLY A 1 286 ? -19.724 -8.332 27.527 1.00 96.31 286 GLY A CA 1
ATOM 2088 C C . GLY A 1 286 ? -21.106 -7.780 27.834 1.00 96.31 286 GLY A C 1
ATOM 2089 O O . GLY A 1 286 ? -21.719 -8.172 28.824 1.00 96.31 286 GLY A O 1
ATOM 2090 N N . VAL A 1 287 ? -21.588 -6.891 26.972 1.00 97.50 287 VAL A N 1
ATOM 2091 C CA . VAL A 1 287 ? -22.909 -6.253 27.052 1.00 97.50 287 VAL A CA 1
ATOM 2092 C C . VAL A 1 287 ? -23.658 -6.433 25.732 1.00 97.50 287 VAL A C 1
ATOM 2094 O O . VAL A 1 287 ? -23.051 -6.755 24.709 1.00 97.50 287 VAL A O 1
ATOM 2097 N N . ILE A 1 288 ? -24.974 -6.227 25.748 1.00 97.88 288 ILE A N 1
ATOM 2098 C CA . ILE A 1 288 ? -25.778 -6.140 24.526 1.00 97.88 288 ILE A CA 1
ATOM 2099 C C . ILE A 1 288 ? -25.720 -4.699 24.014 1.00 97.88 288 ILE A C 1
ATOM 2101 O O . ILE A 1 288 ? -26.065 -3.777 24.750 1.00 97.88 288 ILE A O 1
ATOM 2105 N N . GLY A 1 289 ? -25.308 -4.511 22.756 1.00 97.00 289 GLY A N 1
ATOM 2106 C CA . GLY A 1 289 ? -25.123 -3.188 22.148 1.00 97.00 289 GLY A CA 1
ATOM 2107 C C . GLY A 1 289 ? -26.362 -2.294 22.251 1.00 97.00 289 GLY A C 1
ATOM 2108 O O . GLY A 1 289 ? -26.254 -1.143 22.642 1.00 97.00 289 GLY A O 1
ATOM 2109 N N . GLN A 1 290 ? -27.549 -2.841 21.983 1.00 97.88 290 GLN A N 1
ATOM 2110 C CA . GLN A 1 290 ? -28.817 -2.109 22.076 1.00 97.88 290 GLN A CA 1
ATOM 2111 C C . GLN A 1 290 ? -29.162 -1.684 23.512 1.00 97.88 290 GLN A C 1
ATOM 2113 O O . GLN A 1 290 ? -29.755 -0.629 23.713 1.00 97.88 290 GLN A O 1
ATOM 2118 N N . GLU A 1 291 ? -28.811 -2.501 24.511 1.00 98.06 291 GLU A N 1
ATOM 2119 C CA . GLU A 1 291 ? -29.080 -2.192 25.921 1.00 98.06 291 GLU A CA 1
ATOM 2120 C C . GLU A 1 291 ? -28.145 -1.092 26.420 1.00 98.06 291 GLU A C 1
ATOM 2122 O O . GLU A 1 291 ? -28.602 -0.149 27.060 1.00 98.06 291 GLU A O 1
ATOM 2127 N N . ILE A 1 292 ? -26.846 -1.186 26.108 1.00 97.56 292 ILE A N 1
ATOM 2128 C CA . ILE A 1 292 ? -25.883 -0.168 26.538 1.00 97.56 292 ILE A CA 1
ATOM 2129 C C . ILE A 1 292 ? -26.083 1.152 25.795 1.00 97.56 292 ILE A C 1
ATOM 2131 O O . ILE A 1 292 ? -25.958 2.201 26.412 1.00 97.56 292 ILE A O 1
ATOM 2135 N N . GLU A 1 293 ? -26.485 1.118 24.523 1.00 97.44 293 GLU A N 1
ATOM 2136 C CA . GLU A 1 293 ? -26.811 2.315 23.741 1.00 97.44 293 GLU A CA 1
ATOM 2137 C C . GLU A 1 293 ? -27.935 3.147 24.381 1.00 97.44 293 GLU A C 1
ATOM 2139 O O . GLU A 1 293 ? -27.907 4.369 24.312 1.00 97.44 293 GLU A O 1
ATOM 2144 N N . ALA A 1 294 ? -28.904 2.511 25.047 1.00 97.31 294 ALA A N 1
ATOM 2145 C CA . ALA A 1 294 ? -29.975 3.218 25.750 1.00 97.31 294 ALA A CA 1
ATOM 2146 C C . ALA A 1 294 ? -29.513 3.891 27.060 1.00 97.31 294 ALA A C 1
ATOM 2148 O O . ALA A 1 294 ? -30.224 4.745 27.588 1.00 97.31 294 ALA A O 1
ATOM 2149 N N . ILE A 1 295 ? -28.354 3.494 27.598 1.00 96.38 295 ILE A N 1
ATOM 2150 C CA . ILE A 1 295 ? -27.826 3.957 28.891 1.00 96.38 295 ILE A CA 1
ATOM 2151 C C . ILE A 1 295 ? -26.664 4.940 28.687 1.00 96.38 295 ILE A C 1
ATOM 2153 O O . ILE A 1 295 ? -26.622 5.980 29.339 1.00 96.38 295 ILE A O 1
ATOM 2157 N N . VAL A 1 296 ? -25.721 4.592 27.806 1.00 95.62 296 VAL A N 1
ATOM 2158 C CA . VAL A 1 296 ? -24.487 5.326 27.487 1.00 95.62 296 VAL A CA 1
ATOM 2159 C C . VAL A 1 296 ? -24.312 5.345 25.956 1.00 95.62 296 VAL A C 1
ATOM 2161 O O . VAL A 1 296 ? -23.521 4.560 25.414 1.00 95.62 296 VAL A O 1
ATOM 2164 N N . PRO A 1 297 ? -25.093 6.170 25.230 1.00 95.12 297 PRO A N 1
ATOM 2165 C CA . PRO A 1 297 ? -25.160 6.136 23.767 1.00 95.12 297 PRO A CA 1
ATOM 2166 C C . PRO A 1 297 ? -23.805 6.316 23.073 1.00 95.12 297 PRO A C 1
ATOM 2168 O O . PRO A 1 297 ? -23.557 5.704 22.039 1.00 95.12 297 PRO A O 1
ATOM 2171 N N . GLU A 1 298 ? -22.904 7.109 23.655 1.00 93.31 298 GLU A N 1
ATOM 2172 C CA . GLU A 1 298 ? -21.586 7.423 23.097 1.00 93.31 298 GLU A CA 1
ATOM 2173 C C . GLU A 1 298 ? -20.638 6.217 23.022 1.00 93.31 298 GLU A C 1
ATOM 2175 O O . GLU A 1 298 ? -19.637 6.262 22.311 1.00 93.31 298 GLU A O 1
ATOM 2180 N N . THR A 1 299 ? -20.952 5.122 23.721 1.00 95.44 299 THR A N 1
ATOM 2181 C CA . THR A 1 299 ? -20.173 3.875 23.648 1.00 95.44 299 THR A CA 1
ATOM 2182 C C . THR A 1 299 ? -20.501 3.033 22.421 1.00 95.44 299 THR A C 1
ATOM 2184 O O . THR A 1 299 ? -19.897 1.980 22.229 1.00 95.44 299 THR A O 1
ATOM 2187 N N . VAL A 1 300 ? -21.475 3.435 21.602 1.00 96.88 300 VAL A N 1
ATOM 2188 C CA . VAL A 1 300 ? -21.968 2.619 20.495 1.00 96.88 300 VAL A CA 1
ATOM 2189 C C . VAL A 1 300 ? -21.942 3.388 19.185 1.00 96.88 300 VAL A C 1
ATOM 2191 O O . VAL A 1 300 ? -22.546 4.444 19.033 1.00 96.88 300 VAL A O 1
ATOM 2194 N N . GLN A 1 301 ? -21.307 2.784 18.188 1.00 95.56 301 GLN A N 1
ATOM 2195 C CA . GLN A 1 301 ? -21.425 3.191 16.798 1.00 95.56 301 GLN A CA 1
ATOM 2196 C C . GLN A 1 301 ? -22.367 2.240 16.060 1.00 95.56 301 GLN A C 1
ATOM 2198 O O . GLN A 1 301 ? -22.276 1.020 16.206 1.00 95.56 301 GLN A O 1
ATOM 2203 N N . ARG A 1 302 ? -23.255 2.789 15.227 1.00 95.12 302 ARG A N 1
ATOM 2204 C CA . ARG A 1 302 ? -24.082 2.002 14.303 1.00 95.12 302 ARG A CA 1
ATOM 2205 C C . ARG A 1 302 ? -23.411 1.914 12.944 1.00 95.12 302 ARG A C 1
ATOM 2207 O O . ARG A 1 302 ? -22.982 2.934 12.407 1.00 95.12 302 ARG A O 1
ATOM 2214 N N . ILE A 1 303 ? -23.364 0.716 12.378 1.00 93.81 303 ILE A N 1
ATOM 2215 C CA . ILE A 1 303 ? -22.827 0.477 11.038 1.00 93.81 303 ILE A CA 1
ATOM 2216 C C . ILE A 1 303 ? -23.721 -0.486 10.260 1.00 93.81 303 ILE A C 1
ATOM 2218 O O . ILE A 1 303 ? -24.415 -1.313 10.847 1.00 93.81 303 ILE A O 1
ATOM 2222 N N . SER A 1 304 ? -23.665 -0.411 8.934 1.00 90.88 304 SER A N 1
ATOM 2223 C CA . SER A 1 304 ? -24.350 -1.359 8.056 1.00 90.88 304 SER A CA 1
ATOM 2224 C C . SER A 1 304 ? -23.382 -2.430 7.562 1.00 90.88 304 SER A C 1
ATOM 2226 O O . SER A 1 304 ? -22.277 -2.117 7.118 1.00 90.88 304 SER A O 1
ATOM 2228 N N . VAL A 1 305 ? -23.798 -3.696 7.607 1.00 89.81 305 VAL A N 1
ATOM 2229 C CA . VAL A 1 305 ? -23.036 -4.818 7.043 1.00 89.81 305 VAL A CA 1
ATOM 2230 C C . VAL A 1 305 ? -23.515 -5.079 5.617 1.00 89.81 305 VAL A C 1
ATOM 2232 O O . VAL A 1 305 ? -24.665 -5.448 5.410 1.00 89.81 305 VAL A O 1
ATOM 2235 N N . ALA A 1 306 ? -22.636 -4.890 4.631 1.00 82.69 306 ALA A N 1
ATOM 2236 C CA . ALA A 1 306 ? -23.007 -4.951 3.213 1.00 82.69 306 ALA A CA 1
ATOM 2237 C C . ALA A 1 306 ? -23.657 -6.287 2.800 1.00 82.69 306 ALA A C 1
ATOM 2239 O O . ALA A 1 306 ? -24.638 -6.288 2.062 1.00 82.69 306 ALA A O 1
ATOM 2240 N N . ASP A 1 307 ? -23.146 -7.405 3.319 1.00 84.00 307 ASP A N 1
ATOM 2241 C CA . ASP A 1 307 ? -23.592 -8.753 2.945 1.00 84.00 307 ASP A CA 1
ATOM 2242 C C . ASP A 1 307 ? -24.695 -9.315 3.863 1.00 84.00 307 ASP A C 1
ATOM 2244 O O . ASP A 1 307 ? -25.056 -10.487 3.757 1.00 84.00 307 ASP A O 1
ATOM 2248 N N . ASP A 1 308 ? -25.220 -8.508 4.793 1.00 88.69 308 ASP A N 1
ATOM 2249 C CA . ASP A 1 308 ? -26.255 -8.928 5.739 1.00 88.69 308 ASP A CA 1
ATOM 2250 C C . ASP A 1 308 ? -27.266 -7.785 5.987 1.00 88.69 308 ASP A C 1
ATOM 2252 O O . ASP A 1 308 ? -27.048 -6.942 6.862 1.00 88.69 308 ASP A O 1
ATOM 2256 N N . PRO A 1 309 ? -28.379 -7.729 5.227 1.00 88.06 309 PRO A N 1
ATOM 2257 C CA . PRO A 1 309 ? -29.326 -6.608 5.273 1.00 88.06 309 PRO A CA 1
ATOM 2258 C C . PRO A 1 309 ? -30.059 -6.480 6.617 1.00 88.06 309 PRO A C 1
ATOM 2260 O O . PRO A 1 309 ? -30.464 -5.385 7.011 1.00 88.06 309 PRO A O 1
ATOM 2263 N N . ASP A 1 310 ? -30.190 -7.576 7.361 1.00 91.69 310 ASP A N 1
ATOM 2264 C CA . ASP A 1 310 ? -30.758 -7.564 8.711 1.00 91.69 310 ASP A CA 1
ATOM 2265 C C . ASP A 1 310 ? -29.823 -6.871 9.720 1.00 91.69 310 ASP A C 1
ATOM 2267 O O . ASP A 1 310 ? -30.259 -6.488 10.802 1.00 91.69 310 ASP A O 1
ATOM 2271 N N . LEU A 1 311 ? -28.540 -6.698 9.379 1.00 91.56 311 LEU A N 1
ATOM 2272 C CA . LEU A 1 311 ? -27.525 -6.004 10.176 1.00 91.56 311 LEU A CA 1
ATOM 2273 C C . LEU A 1 311 ? -27.176 -4.629 9.581 1.00 91.56 311 LEU A C 1
ATOM 2275 O O . LEU A 1 311 ? -26.022 -4.194 9.605 1.00 91.56 311 LEU A O 1
ATOM 2279 N N . HIS A 1 312 ? -28.177 -3.923 9.051 1.00 91.69 312 HIS A N 1
ATOM 2280 C CA . HIS A 1 312 ? -28.030 -2.551 8.553 1.00 91.69 312 HIS A CA 1
ATOM 2281 C C . HIS A 1 312 ? -27.757 -1.523 9.669 1.00 91.69 312 HIS A C 1
ATOM 2283 O O . HIS A 1 312 ? -27.286 -0.425 9.378 1.00 91.69 312 HIS A O 1
ATOM 2289 N N . ASP A 1 313 ? -28.025 -1.871 10.929 1.00 94.00 313 ASP A N 1
ATOM 2290 C CA . ASP A 1 313 ? -27.801 -1.048 12.118 1.00 94.00 313 ASP A CA 1
ATOM 2291 C C . ASP A 1 313 ? -27.003 -1.807 13.201 1.00 94.00 313 ASP A C 1
ATOM 2293 O O . ASP A 1 313 ? -27.310 -1.739 14.393 1.00 94.00 313 ASP A O 1
ATOM 2297 N N . LEU A 1 314 ? -25.975 -2.567 12.811 1.00 95.75 314 LEU A N 1
ATOM 2298 C CA . LEU A 1 314 ? -25.111 -3.301 13.740 1.00 95.75 314 LEU A CA 1
ATOM 2299 C C . LEU A 1 314 ? -24.468 -2.347 14.761 1.00 95.75 314 LEU A C 1
ATOM 2301 O O . LEU A 1 314 ? -23.893 -1.327 14.388 1.00 95.75 314 LEU A O 1
ATOM 2305 N N . ARG A 1 315 ? -24.533 -2.701 16.052 1.00 96.94 315 ARG A N 1
ATOM 2306 C CA . ARG A 1 315 ? -23.927 -1.931 17.152 1.00 96.94 315 ARG A CA 1
ATOM 2307 C C . ARG A 1 315 ? -22.496 -2.407 17.368 1.00 96.94 315 ARG A C 1
ATOM 2309 O O . ARG A 1 315 ? -22.282 -3.560 17.741 1.00 96.94 315 ARG A O 1
ATOM 2316 N N . VAL A 1 316 ? -21.537 -1.512 17.176 1.00 95.44 316 VAL A N 1
ATOM 2317 C CA . VAL A 1 316 ? -20.130 -1.699 17.537 1.00 95.44 316 VAL A CA 1
ATOM 2318 C C . VAL A 1 316 ? -19.876 -0.942 18.829 1.00 95.44 316 VAL A C 1
ATOM 2320 O O . VAL A 1 316 ? -20.158 0.248 18.913 1.00 95.44 316 VAL A O 1
ATOM 2323 N N . PHE A 1 317 ? -19.387 -1.649 19.842 1.00 95.69 317 PHE A N 1
ATOM 2324 C CA . PHE A 1 317 ? -19.267 -1.137 21.203 1.00 95.69 317 PHE A CA 1
ATOM 2325 C C . PHE A 1 317 ? -17.814 -0.789 21.558 1.00 95.69 317 PHE A C 1
ATOM 2327 O O . PHE A 1 317 ? -16.933 -1.646 21.453 1.00 95.69 317 PHE A O 1
ATOM 2334 N N . ASP A 1 318 ? -17.594 0.437 22.032 1.00 94.06 318 ASP A N 1
ATOM 2335 C CA . ASP A 1 318 ? -16.363 0.928 22.651 1.00 94.06 318 ASP A CA 1
ATOM 2336 C C . ASP A 1 318 ? -16.547 1.044 24.182 1.00 94.06 318 ASP A C 1
ATOM 2338 O O . ASP A 1 318 ? -17.270 1.919 24.664 1.00 94.06 318 ASP A O 1
ATOM 2342 N N . PRO A 1 319 ? -15.886 0.191 24.987 1.00 93.94 319 PRO A N 1
ATOM 2343 C CA . PRO A 1 319 ? -16.026 0.203 26.441 1.00 93.94 319 PRO A CA 1
ATOM 2344 C C . PRO A 1 319 ? -15.277 1.340 27.150 1.00 93.94 319 PRO A C 1
ATOM 2346 O O . PRO A 1 319 ? -15.367 1.426 28.377 1.00 93.94 319 PRO A O 1
ATOM 2349 N N . SER A 1 320 ? -14.513 2.178 26.442 1.00 92.81 320 SER A N 1
ATOM 2350 C CA . SER A 1 320 ? -13.574 3.134 27.049 1.00 92.81 320 SER A CA 1
ATOM 2351 C C . SER A 1 320 ? -14.240 4.056 28.075 1.00 92.81 320 SER A C 1
ATOM 2353 O O . SER A 1 320 ? -13.723 4.217 29.186 1.00 92.81 320 SER A O 1
ATOM 2355 N N . ALA A 1 321 ? -15.431 4.579 27.763 1.00 93.38 32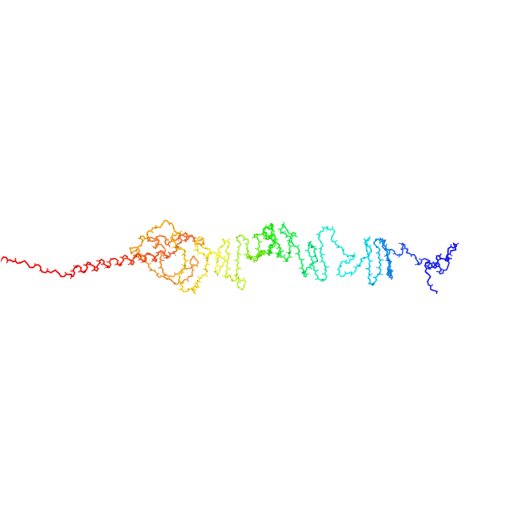1 ALA A N 1
ATOM 2356 C CA . ALA A 1 321 ? -16.179 5.454 28.666 1.00 93.38 321 ALA A CA 1
ATOM 2357 C C . ALA A 1 321 ? -16.563 4.761 29.987 1.00 93.38 321 ALA A C 1
ATOM 2359 O O . ALA A 1 321 ? -16.497 5.382 31.048 1.00 93.38 321 ALA A O 1
ATOM 2360 N N . LEU A 1 322 ? -16.885 3.459 29.966 1.00 95.12 322 LEU A N 1
ATOM 2361 C CA . LEU A 1 322 ? -17.362 2.736 31.154 1.00 95.12 322 LEU A CA 1
ATOM 2362 C C . LEU A 1 322 ? -16.333 2.678 32.282 1.00 95.12 322 LEU A C 1
ATOM 2364 O O . LEU A 1 322 ? -16.715 2.601 33.449 1.00 95.12 322 LEU A O 1
ATOM 2368 N N . THR A 1 323 ? -15.040 2.748 31.961 1.00 95.19 323 THR A N 1
ATOM 2369 C CA . THR A 1 323 ? -13.990 2.820 32.985 1.00 95.19 323 THR A CA 1
ATOM 2370 C C . THR A 1 323 ? -14.106 4.118 33.788 1.00 95.19 323 THR A C 1
ATOM 2372 O O . THR A 1 323 ? -13.997 4.099 35.013 1.00 95.19 323 THR A O 1
ATOM 2375 N N . TYR A 1 324 ? -14.395 5.239 33.126 1.00 95.75 324 TYR A N 1
ATOM 2376 C CA . TYR A 1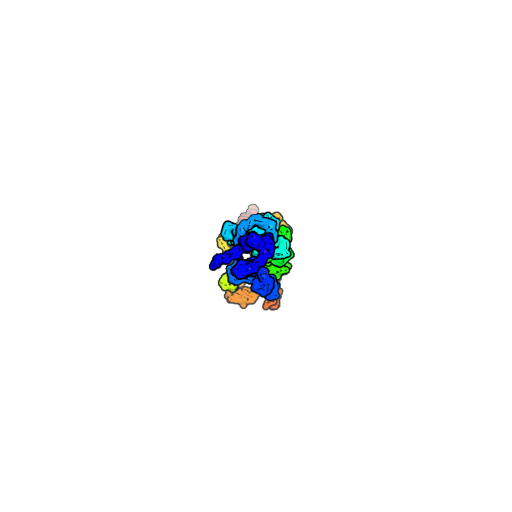 324 ? -14.579 6.536 33.780 1.00 95.75 324 TYR A CA 1
ATOM 2377 C C . TYR A 1 324 ? -15.926 6.628 34.508 1.00 95.75 324 TYR A C 1
ATOM 2379 O O . TYR A 1 324 ? -15.968 7.108 35.640 1.00 95.75 324 TYR A O 1
ATOM 2387 N N . VAL A 1 325 ? -16.993 6.059 33.934 1.00 97.00 325 VAL A N 1
ATOM 2388 C CA . VAL A 1 325 ? -18.287 5.903 34.625 1.00 97.00 325 VAL A CA 1
ATOM 2389 C C . VAL A 1 325 ? -18.124 5.093 35.914 1.00 97.00 325 VAL A C 1
ATOM 2391 O O . VAL A 1 325 ? -18.671 5.458 36.953 1.00 97.00 325 VAL A O 1
ATOM 2394 N N . LEU A 1 326 ? -17.332 4.016 35.886 1.00 97.19 326 LEU A N 1
ATOM 2395 C CA . LEU A 1 326 ? -17.022 3.220 37.072 1.00 97.19 326 LEU A CA 1
ATOM 2396 C C . LEU A 1 326 ? -16.272 4.038 38.132 1.00 97.19 326 LEU A C 1
ATOM 2398 O O . LEU A 1 326 ? -16.611 3.950 39.310 1.00 97.19 326 LEU A O 1
ATOM 2402 N N . ILE A 1 327 ? -15.295 4.857 37.732 1.00 98.00 327 ILE A N 1
ATOM 2403 C CA . ILE A 1 327 ? -14.580 5.758 38.651 1.00 98.00 327 ILE A CA 1
ATOM 2404 C C . ILE A 1 327 ? -15.560 6.723 39.333 1.00 98.00 327 ILE A C 1
ATOM 2406 O O . ILE A 1 327 ? -15.523 6.863 40.557 1.00 98.00 327 ILE A O 1
ATOM 2410 N N . ASN A 1 328 ? -16.458 7.353 38.573 1.00 98.06 328 ASN A N 1
ATOM 2411 C CA . ASN A 1 328 ? -17.482 8.246 39.122 1.00 98.06 328 ASN A CA 1
ATOM 2412 C C . ASN A 1 328 ? -18.440 7.506 40.062 1.00 98.06 328 ASN A C 1
ATOM 2414 O O . ASN A 1 328 ? -18.677 7.952 41.183 1.00 98.06 328 ASN A O 1
ATOM 2418 N N . ALA A 1 329 ? -18.905 6.321 39.665 1.00 98.12 329 ALA A N 1
ATOM 2419 C CA . ALA A 1 329 ? -19.777 5.486 40.482 1.00 98.12 329 ALA A CA 1
ATOM 2420 C C 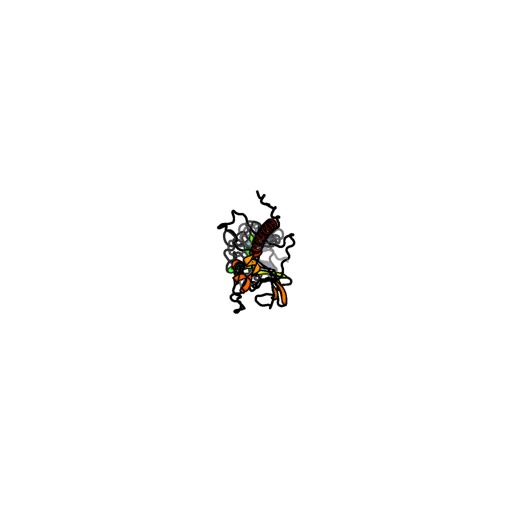. ALA A 1 329 ? -19.147 5.108 41.833 1.00 98.12 329 ALA A C 1
ATOM 2422 O O . ALA A 1 329 ? -19.830 5.119 42.857 1.00 98.12 329 ALA A O 1
ATOM 2423 N N . VAL A 1 330 ? -17.846 4.796 41.852 1.00 98.31 330 VAL A N 1
ATOM 2424 C CA . VAL A 1 330 ? -17.105 4.490 43.086 1.00 98.31 330 VAL A CA 1
ATOM 2425 C C . VAL A 1 330 ? -16.985 5.727 43.978 1.00 98.31 330 VAL A C 1
ATOM 2427 O O . VAL A 1 330 ? -17.193 5.614 45.185 1.00 98.31 330 VAL A O 1
ATOM 2430 N N . LYS A 1 331 ? -16.717 6.911 43.410 1.00 98.06 331 LYS A N 1
ATOM 2431 C CA . LYS A 1 331 ? -16.686 8.178 44.166 1.00 98.06 331 LYS A CA 1
ATOM 2432 C C . LYS A 1 331 ? -18.045 8.503 44.791 1.00 98.06 331 LYS A C 1
ATOM 2434 O O . LYS A 1 331 ? -18.117 8.820 45.975 1.00 98.06 331 LYS A O 1
ATOM 2439 N N . GLU A 1 332 ? -19.127 8.378 44.025 1.00 97.94 332 GLU A N 1
ATOM 2440 C CA . GLU A 1 332 ? -20.492 8.575 44.527 1.00 97.94 332 GLU A CA 1
ATOM 2441 C C . GLU A 1 332 ? -20.851 7.576 45.629 1.00 97.94 332 GLU A C 1
ATOM 2443 O O . GLU A 1 332 ? -21.486 7.935 46.623 1.00 97.94 332 GLU A O 1
ATOM 2448 N N . LEU A 1 333 ? -20.461 6.310 45.456 1.00 98.00 333 LEU A N 1
ATOM 2449 C CA . LEU A 1 333 ? -20.688 5.276 46.455 1.00 98.00 333 LEU A CA 1
ATOM 2450 C C . LEU A 1 333 ? -19.931 5.589 47.751 1.00 98.00 333 LEU A C 1
ATOM 2452 O O . LEU A 1 333 ? -20.531 5.499 48.819 1.00 98.00 333 LEU A O 1
ATOM 2456 N N . ALA A 1 334 ? -18.666 6.011 47.665 1.00 98.06 334 ALA A N 1
ATOM 2457 C CA . ALA A 1 334 ? -17.874 6.421 48.824 1.00 98.06 334 ALA A CA 1
ATOM 2458 C C . ALA A 1 334 ? -18.536 7.585 49.580 1.00 98.06 334 ALA A C 1
ATOM 2460 O O . ALA A 1 334 ? -18.736 7.494 50.788 1.00 98.06 334 ALA A O 1
ATOM 2461 N N . ALA A 1 335 ? -18.992 8.621 48.868 1.00 97.62 335 ALA A N 1
ATOM 2462 C CA . ALA A 1 335 ? -19.697 9.749 49.481 1.00 97.62 335 ALA A CA 1
ATOM 2463 C C . ALA A 1 335 ? -20.991 9.320 50.200 1.00 97.62 335 ALA A C 1
ATOM 2465 O O . ALA A 1 335 ? -21.295 9.800 51.295 1.00 97.62 335 ALA A O 1
ATOM 2466 N N . LYS A 1 336 ? -21.753 8.384 49.615 1.00 96.81 336 LYS A N 1
ATOM 2467 C CA . LYS A 1 336 ? -22.951 7.818 50.259 1.00 96.81 336 LYS A CA 1
ATOM 2468 C C . LYS A 1 336 ? -22.601 7.026 51.516 1.00 96.81 336 LYS A C 1
ATOM 2470 O O . LYS A 1 336 ? -23.320 7.144 52.504 1.00 96.81 336 LYS A O 1
ATOM 2475 N N . VAL A 1 337 ? -21.519 6.249 51.493 1.00 97.75 337 VAL A N 1
ATOM 2476 C CA . VAL A 1 337 ? -21.039 5.500 52.663 1.00 97.75 337 VAL A CA 1
ATOM 2477 C C . VAL A 1 337 ? -20.632 6.455 53.782 1.00 97.75 337 VAL A C 1
ATOM 2479 O O . VAL A 1 337 ? -21.167 6.335 54.879 1.00 97.75 337 VAL A O 1
ATOM 2482 N N . GLU A 1 338 ? -19.806 7.465 53.503 1.00 97.50 338 GLU A N 1
ATOM 2483 C CA . GLU A 1 338 ? -19.397 8.461 54.506 1.00 97.50 338 GLU A CA 1
ATOM 2484 C C . GLU A 1 338 ? -20.595 9.192 55.127 1.00 97.50 338 GLU A C 1
ATOM 2486 O O . GLU A 1 338 ? -20.631 9.457 56.330 1.00 97.50 338 GLU A O 1
ATOM 2491 N N . HIS A 1 339 ? -21.596 9.531 54.310 1.00 96.31 339 HIS A N 1
ATOM 2492 C CA . HIS A 1 339 ? -22.824 10.151 54.794 1.00 96.31 339 HIS A CA 1
ATOM 2493 C C . HIS A 1 339 ? -23.601 9.212 55.730 1.00 96.31 339 HIS A C 1
ATOM 2495 O O . HIS A 1 339 ? -24.052 9.636 56.796 1.00 96.31 339 HIS A O 1
ATOM 2501 N N . LEU A 1 340 ? -23.748 7.937 55.355 1.00 96.31 340 LEU A N 1
ATOM 2502 C CA . LEU A 1 340 ? -24.420 6.930 56.180 1.00 96.31 340 LEU A CA 1
ATOM 2503 C C . LEU A 1 340 ? -23.669 6.666 57.493 1.00 96.31 340 LEU A C 1
ATOM 2505 O O . LEU A 1 340 ? -24.304 6.574 58.540 1.00 96.31 340 LEU A O 1
ATOM 2509 N N . GLU A 1 341 ? -22.338 6.606 57.466 1.00 95.38 341 GLU A N 1
ATOM 2510 C CA . GLU A 1 341 ? -21.501 6.437 58.659 1.00 95.38 341 GLU A CA 1
ATOM 2511 C C . GLU A 1 341 ? -21.634 7.619 59.623 1.00 95.38 341 GLU A C 1
ATOM 2513 O O . GLU A 1 341 ? -21.821 7.420 60.824 1.00 95.38 341 GLU A O 1
ATOM 2518 N N . LYS A 1 342 ? -21.619 8.856 59.108 1.00 95.19 342 LYS A N 1
ATOM 2519 C CA . LYS A 1 342 ? -21.850 10.065 59.917 1.00 95.19 342 LYS A CA 1
ATOM 2520 C C . LYS A 1 342 ? -23.245 10.076 60.540 1.00 95.19 342 LYS A C 1
ATOM 2522 O O . LYS A 1 342 ? -23.379 10.394 61.721 1.00 95.19 342 LYS A O 1
ATOM 2527 N N . ALA A 1 343 ? -24.273 9.712 59.772 1.00 93.31 343 ALA A N 1
ATOM 2528 C CA . ALA A 1 343 ? -25.643 9.630 60.272 1.00 93.31 343 ALA A CA 1
ATOM 2529 C C . ALA A 1 343 ? -25.783 8.564 61.372 1.00 93.31 343 ALA A C 1
ATOM 2531 O O . ALA A 1 343 ? -26.418 8.810 62.400 1.00 93.31 343 ALA A O 1
ATOM 2532 N N . LEU A 1 344 ? -25.146 7.403 61.194 1.00 92.69 344 LEU A N 1
ATOM 2533 C CA . LEU A 1 344 ? -25.130 6.346 62.199 1.00 92.69 344 LEU A CA 1
ATOM 2534 C C . LEU A 1 344 ? -24.417 6.808 63.476 1.00 92.69 344 LEU A C 1
ATOM 2536 O O . LEU A 1 344 ? -25.000 6.702 64.552 1.00 92.69 344 LEU A O 1
ATOM 2540 N N . ALA A 1 345 ? -23.224 7.400 63.355 1.00 90.44 345 ALA A N 1
ATOM 2541 C CA . ALA A 1 345 ? -22.448 7.918 64.482 1.00 90.44 345 ALA A CA 1
ATOM 2542 C C . ALA A 1 345 ? -23.222 8.970 65.295 1.00 90.44 345 ALA A C 1
ATOM 2544 O O . ALA A 1 345 ? -23.228 8.914 66.526 1.00 90.44 345 ALA A O 1
ATOM 2545 N N . ALA A 1 346 ? -23.926 9.881 64.615 1.00 87.25 346 ALA A N 1
ATOM 2546 C CA . ALA A 1 346 ? -24.781 10.883 65.250 1.00 87.25 346 ALA A CA 1
ATOM 2547 C C . ALA A 1 346 ? -25.974 10.262 65.998 1.00 87.25 346 ALA A C 1
ATOM 2549 O O . ALA A 1 346 ? -26.392 10.785 67.028 1.00 87.25 346 ALA A O 1
ATOM 2550 N N . THR A 1 347 ? -26.499 9.134 65.513 1.00 86.00 347 THR A N 1
ATOM 2551 C CA . THR A 1 347 ? -27.633 8.427 66.131 1.00 86.00 347 THR A CA 1
ATOM 2552 C C . THR A 1 347 ? -27.198 7.555 67.319 1.00 86.00 347 THR A C 1
ATOM 2554 O O . THR A 1 347 ? -27.977 7.335 68.242 1.00 86.00 347 THR A O 1
ATOM 2557 N N . THR A 1 348 ? -25.951 7.070 67.332 1.00 77.44 348 THR A N 1
ATOM 2558 C CA . THR A 1 348 ? -25.385 6.242 68.416 1.00 77.44 348 THR A CA 1
ATOM 2559 C C . THR A 1 348 ? -24.692 7.024 69.538 1.00 77.44 348 THR A C 1
ATOM 2561 O O . THR A 1 348 ? -24.283 6.418 70.529 1.00 77.44 348 THR A O 1
ATOM 2564 N N . ALA A 1 349 ? -24.546 8.348 69.429 1.00 54.41 349 ALA A N 1
ATOM 2565 C CA . ALA A 1 349 ? -24.035 9.169 70.528 1.00 54.41 349 ALA A CA 1
ATOM 2566 C C . ALA A 1 349 ? -25.073 9.218 71.677 1.00 54.41 349 ALA A C 1
ATOM 2568 O O . ALA A 1 349 ? -26.233 9.547 71.424 1.00 54.41 349 ALA A O 1
ATOM 2569 N N . PRO A 1 350 ? -24.714 8.881 72.934 1.00 54.31 350 PRO A N 1
ATOM 2570 C CA . PRO A 1 350 ? -25.686 8.800 74.019 1.00 54.31 350 PRO A CA 1
ATOM 2571 C C . PRO A 1 350 ? -26.263 10.186 74.322 1.00 54.31 350 PRO A C 1
ATOM 2573 O O . PRO A 1 350 ? -25.520 11.153 74.494 1.00 54.31 350 PRO A O 1
ATOM 2576 N N . ALA A 1 351 ? -27.591 10.271 74.443 1.00 55.09 351 ALA A N 1
ATOM 2577 C CA . ALA A 1 351 ? -28.266 11.425 75.021 1.00 55.09 351 ALA A CA 1
ATOM 2578 C C . ALA A 1 351 ? -27.780 11.582 76.471 1.00 55.09 351 ALA A C 1
ATOM 2580 O O . ALA A 1 351 ? -28.245 10.881 77.371 1.00 55.09 351 ALA A O 1
ATOM 2581 N N . SER A 1 352 ? -26.794 12.455 76.702 1.00 52.03 352 SER A N 1
ATOM 2582 C CA . SER A 1 352 ? -26.342 12.765 78.053 1.00 52.03 352 SER A CA 1
ATOM 2583 C C . SER A 1 352 ? -27.500 13.412 78.805 1.00 52.03 352 SER A C 1
ATOM 2585 O O . SER A 1 352 ? -28.003 14.466 78.414 1.00 52.03 352 SER A O 1
ATOM 2587 N N . SER A 1 353 ? -27.908 12.745 79.874 1.00 52.28 353 SER A N 1
ATOM 2588 C CA . SER A 1 353 ? -28.905 13.143 80.857 1.00 52.28 353 SER A CA 1
ATOM 2589 C C . SER A 1 353 ? -28.801 14.619 81.260 1.00 52.28 353 SER A C 1
ATOM 2591 O O . SER A 1 353 ? -27.986 14.983 82.107 1.00 52.28 353 SER A O 1
ATOM 2593 N N . ALA A 1 354 ? -29.684 15.459 80.723 1.00 49.75 354 ALA A N 1
ATOM 2594 C CA . ALA A 1 354 ? -30.102 16.674 81.407 1.00 49.75 354 ALA A CA 1
ATOM 2595 C C . ALA A 1 354 ? -31.205 16.275 82.397 1.00 49.75 354 ALA A C 1
ATOM 2597 O O . ALA A 1 354 ? -32.380 16.198 82.045 1.00 49.75 354 ALA A O 1
ATOM 2598 N N . SER A 1 355 ? -30.808 15.939 83.625 1.00 50.81 355 SER A N 1
ATOM 2599 C CA . SER A 1 355 ? -31.746 15.802 84.740 1.00 50.81 355 SER A CA 1
ATOM 2600 C C . SER A 1 355 ? -32.141 17.214 85.199 1.00 50.81 355 SER A C 1
ATOM 2602 O O . SER A 1 355 ? -31.238 17.992 85.522 1.00 50.81 355 SER A O 1
ATOM 2604 N N . PRO A 1 356 ? -33.430 17.601 85.212 1.00 55.22 356 PRO A N 1
ATOM 2605 C CA . PRO A 1 356 ? -33.832 18.897 85.733 1.00 55.22 356 PRO A CA 1
ATOM 2606 C C . PRO A 1 356 ? -33.840 18.827 87.264 1.00 55.22 356 PRO A C 1
ATOM 2608 O O . PRO A 1 356 ? -34.568 18.031 87.857 1.00 55.22 356 PRO A O 1
ATOM 2611 N N . ALA A 1 357 ? -33.015 19.647 87.914 1.00 50.06 357 ALA A N 1
ATOM 2612 C CA . ALA A 1 357 ? -33.103 19.857 89.353 1.00 50.06 357 ALA A CA 1
ATOM 2613 C C . ALA A 1 357 ? -34.427 20.576 89.670 1.00 50.06 357 ALA A C 1
ATOM 2615 O O . ALA A 1 357 ? -34.681 21.671 89.166 1.00 50.06 357 ALA A O 1
ATOM 2616 N N . ILE A 1 358 ? -35.278 19.928 90.465 1.00 53.38 358 ILE A N 1
ATOM 2617 C CA . ILE A 1 358 ? -36.520 20.486 91.005 1.00 53.38 358 ILE A CA 1
ATOM 2618 C C . ILE A 1 358 ? -36.203 21.154 92.350 1.00 53.38 358 ILE A C 1
ATOM 2620 O O . ILE A 1 358 ? -35.631 20.492 93.211 1.00 53.38 358 ILE A O 1
ATOM 2624 N N . ALA A 1 359 ? -36.642 22.417 92.449 1.00 50.06 359 ALA A N 1
ATOM 2625 C CA . ALA A 1 359 ? -36.954 23.261 93.617 1.00 50.06 359 ALA A CA 1
ATOM 2626 C C . ALA A 1 359 ? -35.936 23.379 94.763 1.00 50.06 359 ALA A C 1
ATOM 2628 O O . ALA A 1 359 ? -35.773 22.414 95.541 1.00 50.06 359 ALA A O 1
#